Protein AF-A0A7S2CFP0-F1 (afdb_monomer_lite)

Sequence (211 aa):
GASPTMTSVVELFPRTRKLSYDLQQQLREVEAKRMAPSDMELGLEELKRQTQTLEMLVEQEVNRKDEWKAKIRDVCMTRDWLDSQLRHWRTQHDRAAVEEAERQELLGRVRSSLPTSVIGAYDEEGRSLSRSNNVVANLLDGAGEAMAELMDQREMLKGTQRKVLDMLTTLGVSKSTIRIIERRNVVDNAIVWGGMGFVTLCLYLLWRWVR

Foldseek 3Di:
DDDPPPCALVNLLVVLVVLLVVLVVVLVCVVVVNDDLVVSVVSLVVSVVSLVVSVVNLVVDPPCSVVSVVSSVVSVVSSVVSVVSSVVVVVVVVVVVVVVVVVVVVVVVVVVDDDDDPVVVVVVVVVVVVVVVVVVVVVVVVVVVVVVVVVVVVVVVVVVVVVVVVCCVVVVPPPPVVVVVVVVVVVVVVVVVVVVVVVVVVVVVVVVVVD

pLDDT: mean 72.57, std 12.63, range [29.22, 92.94]

Secondary structure (DSSP, 8-state):
--------HHHHHHHHHHHHHHHHHHHHHHHTTSS-HHHHHHHHHHHHHHHHHHHHHHHH--SSHHHHHHHHHHHHHHHHHHHHHHHHHHHHHHHHHHHHHHHHHHHHHHTT-----HHHHHHHHHHHHHHHHHHHHHHHHHHHHHHHHHHHHHHHHHHHHHHHHHHHHHHTT-TTTHHHHHHHHHHHHHHHHHHHHHHHHHHHHHHHHH-

Structure (mmCIF, N/CA/C/O backbone):
data_AF-A0A7S2CFP0-F1
#
_entry.id   AF-A0A7S2CFP0-F1
#
loop_
_atom_site.group_PDB
_atom_site.id
_atom_site.type_symbol
_atom_site.label_atom_id
_atom_site.label_alt_id
_atom_site.label_comp_id
_atom_site.label_asym_id
_atom_site.label_entity_id
_atom_site.label_seq_id
_atom_site.pdbx_PDB_ins_code
_atom_site.Cartn_x
_atom_site.Cartn_y
_atom_site.Cartn_z
_atom_site.occupancy
_atom_site.B_iso_or_equiv
_atom_site.auth_seq_id
_atom_site.auth_comp_id
_atom_site.auth_asym_id
_atom_site.auth_atom_id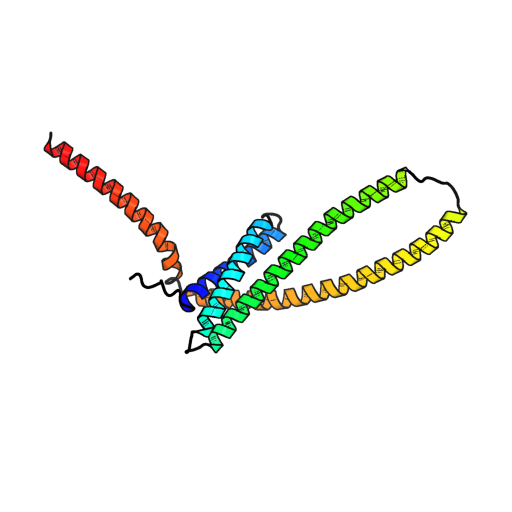
_atom_site.pdbx_PDB_model_num
ATOM 1 N N . GLY A 1 1 ? -33.564 20.290 14.873 1.00 31.48 1 GLY A N 1
ATOM 2 C CA . GLY A 1 1 ? -32.154 20.059 15.228 1.00 31.48 1 GLY A CA 1
ATOM 3 C C . GLY A 1 1 ? -31.797 18.654 14.820 1.00 31.48 1 GLY A C 1
ATOM 4 O O . GLY A 1 1 ? -32.303 17.726 15.430 1.00 31.48 1 GLY A O 1
ATOM 5 N N . ALA A 1 2 ? -31.044 18.500 13.734 1.00 31.34 2 ALA A N 1
ATOM 6 C CA . ALA A 1 2 ? -30.597 17.199 13.254 1.00 31.34 2 ALA A CA 1
ATOM 7 C C . ALA A 1 2 ? -29.278 16.861 13.955 1.00 31.34 2 ALA A C 1
ATOM 9 O O . ALA A 1 2 ? -28.275 17.534 13.726 1.00 31.34 2 ALA A O 1
ATOM 10 N N . SER A 1 3 ? -29.292 15.871 14.846 1.00 29.22 3 SER A N 1
ATOM 11 C CA . SER A 1 3 ? -28.062 15.331 15.423 1.00 29.22 3 SER A CA 1
ATOM 12 C C . SER A 1 3 ? -27.218 14.731 14.293 1.00 29.22 3 SER A C 1
ATOM 14 O O . SER A 1 3 ? -27.739 13.896 13.548 1.00 29.22 3 SER A O 1
ATOM 16 N N . PRO A 1 4 ? -25.949 15.143 14.119 1.00 42.66 4 PRO A N 1
ATOM 17 C CA . PRO A 1 4 ? -25.079 14.552 13.116 1.00 42.66 4 PRO A CA 1
ATOM 18 C C . PRO A 1 4 ? -24.906 13.074 13.458 1.00 42.66 4 PRO A C 1
ATOM 20 O O . PRO A 1 4 ? -24.657 12.722 14.610 1.00 42.66 4 PRO A O 1
ATOM 23 N N . THR A 1 5 ? -25.077 12.204 12.467 1.00 41.78 5 THR A N 1
ATOM 24 C CA . THR A 1 5 ? -24.750 10.782 12.572 1.00 41.78 5 THR A CA 1
ATOM 25 C C . THR A 1 5 ? -23.307 10.666 13.053 1.00 41.78 5 THR A C 1
ATOM 27 O O . THR A 1 5 ? -22.379 10.921 12.285 1.00 41.78 5 THR A O 1
ATOM 30 N N . MET A 1 6 ? -23.114 10.367 14.338 1.00 42.59 6 MET A N 1
ATOM 31 C CA . MET A 1 6 ? -21.792 10.174 14.917 1.00 42.59 6 MET A CA 1
ATOM 32 C C . MET A 1 6 ? -21.222 8.881 14.355 1.00 42.59 6 MET A C 1
ATOM 34 O O . MET A 1 6 ? -21.435 7.800 14.896 1.00 42.59 6 MET A O 1
ATOM 38 N N . THR A 1 7 ? -20.551 9.002 13.213 1.00 60.19 7 THR A N 1
ATOM 39 C CA . THR A 1 7 ? -19.781 7.926 12.600 1.00 60.19 7 THR A CA 1
ATOM 40 C C . THR A 1 7 ? -18.679 7.563 13.587 1.00 60.19 7 THR A C 1
ATOM 42 O O . THR A 1 7 ? -17.684 8.272 13.699 1.00 60.19 7 THR A O 1
ATOM 45 N N . SER A 1 8 ? -18.904 6.526 14.389 1.00 69.88 8 SER A N 1
ATOM 46 C CA . SER A 1 8 ? -17.952 6.114 15.418 1.00 69.88 8 SER A CA 1
ATOM 47 C C . SER A 1 8 ? -16.777 5.363 14.790 1.00 69.88 8 SER A C 1
ATOM 49 O O . SER A 1 8 ? -16.904 4.757 13.719 1.00 69.88 8 SER A O 1
ATOM 51 N N . VAL A 1 9 ? -15.636 5.341 15.485 1.00 68.06 9 VAL A N 1
ATOM 52 C CA . VAL A 1 9 ? -14.448 4.557 15.090 1.00 68.06 9 VAL A CA 1
ATOM 53 C C . VAL A 1 9 ? -14.819 3.093 14.811 1.00 68.06 9 VAL A C 1
ATOM 55 O O . VAL A 1 9 ? -14.298 2.473 13.884 1.00 68.06 9 VAL A O 1
ATOM 58 N N . VAL A 1 10 ? -15.782 2.557 15.567 1.00 71.88 10 VAL A N 1
ATOM 59 C CA . VAL A 1 10 ? -16.259 1.172 15.474 1.00 71.88 10 VAL A CA 1
ATOM 60 C C . VAL A 1 10 ? -16.987 0.883 14.156 1.00 71.88 10 VAL A C 1
ATOM 62 O O . VAL A 1 10 ? -16.894 -0.232 13.644 1.00 71.88 10 VAL A O 1
ATOM 65 N N . GLU A 1 11 ? -17.690 1.860 13.583 1.00 74.44 11 GLU A N 1
ATOM 66 C CA . GLU A 1 11 ? -18.431 1.687 12.327 1.00 74.44 11 GLU A CA 1
ATOM 67 C C . GLU A 1 11 ? -17.568 1.931 11.089 1.00 74.44 11 GLU A C 1
ATOM 69 O O . GLU A 1 11 ? -17.747 1.270 10.059 1.00 74.44 11 GLU A O 1
ATOM 74 N N . LEU A 1 12 ? -16.630 2.874 11.181 1.00 75.81 12 LEU A N 1
ATOM 75 C CA . LEU A 1 12 ? -15.811 3.286 10.047 1.00 75.81 12 LEU A CA 1
ATOM 76 C C . LEU A 1 12 ? -14.620 2.336 9.842 1.00 75.81 12 LEU A C 1
ATOM 78 O O . LEU A 1 12 ? -14.316 1.979 8.706 1.00 75.81 12 LEU A O 1
ATOM 82 N N . PHE A 1 13 ? -14.031 1.801 10.920 1.00 76.06 13 PHE A N 1
ATOM 83 C CA . PHE A 1 13 ? -12.867 0.913 10.836 1.00 76.06 13 PHE A CA 1
ATOM 84 C C . PHE A 1 13 ? -13.095 -0.361 9.992 1.00 76.06 13 PHE A C 1
ATOM 86 O O . PHE A 1 13 ? -12.263 -0.651 9.130 1.00 76.06 13 PHE A O 1
ATOM 93 N N . PRO A 1 14 ? -14.200 -1.124 10.146 1.00 75.88 14 PRO A N 1
ATOM 94 C CA . PRO A 1 14 ? -14.454 -2.296 9.307 1.00 75.88 14 PRO A CA 1
ATOM 95 C C . PRO A 1 14 ? -14.608 -1.954 7.821 1.00 75.88 14 PRO A C 1
ATOM 97 O O . PRO A 1 14 ? -14.206 -2.749 6.972 1.00 75.88 14 PRO A O 1
ATOM 100 N N . ARG A 1 15 ? -15.163 -0.777 7.495 1.00 71.00 15 ARG A N 1
ATOM 101 C CA . ARG A 1 15 ? -15.306 -0.313 6.106 1.00 71.00 15 ARG A CA 1
ATOM 102 C C . ARG A 1 15 ? -13.953 0.014 5.490 1.00 71.00 15 ARG A C 1
ATOM 104 O O . ARG A 1 15 ? -13.658 -0.480 4.409 1.00 71.00 15 ARG A O 1
ATOM 111 N N . THR A 1 16 ? -13.119 0.761 6.206 1.00 76.06 16 THR A N 1
ATOM 112 C CA . THR A 1 16 ? -11.760 1.111 5.770 1.00 76.06 16 THR A CA 1
ATOM 113 C C . THR A 1 16 ? -10.892 -0.129 5.610 1.00 76.06 16 THR A C 1
ATOM 115 O O . THR A 1 16 ? -10.161 -0.270 4.635 1.00 76.06 16 THR A O 1
ATOM 118 N N . ARG A 1 17 ? -11.030 -1.092 6.524 1.00 78.69 17 ARG A N 1
ATOM 119 C CA . ARG A 1 17 ? -10.303 -2.359 6.455 1.00 78.69 17 ARG A CA 1
ATOM 120 C C . ARG A 1 17 ? -10.750 -3.232 5.282 1.00 78.69 17 ARG A C 1
ATOM 122 O O . ARG A 1 17 ? -9.907 -3.872 4.664 1.00 78.69 17 ARG A O 1
ATOM 129 N N . LYS A 1 18 ? -12.046 -3.235 4.952 1.00 77.44 18 LYS A N 1
ATOM 130 C CA . LYS A 1 18 ? -12.558 -3.890 3.740 1.00 77.44 18 LYS A CA 1
ATOM 131 C C . LYS A 1 18 ? -12.010 -3.218 2.479 1.00 77.44 18 LYS A C 1
ATOM 133 O O . LYS A 1 18 ? -11.472 -3.909 1.629 1.00 77.44 18 LYS A O 1
ATOM 138 N N . LEU A 1 19 ? -12.084 -1.889 2.400 1.00 74.06 19 LEU A N 1
ATOM 139 C CA . LEU A 1 19 ? -11.566 -1.124 1.264 1.00 74.06 19 LEU A CA 1
ATOM 140 C C . LEU A 1 19 ? -10.069 -1.385 1.040 1.00 74.06 19 LEU A C 1
ATOM 142 O O . LEU A 1 19 ? -9.642 -1.588 -0.088 1.00 74.06 19 LEU A O 1
ATOM 146 N N . SER A 1 20 ? -9.283 -1.461 2.117 1.00 77.50 20 SER A N 1
ATOM 147 C CA . SER A 1 20 ? -7.867 -1.832 2.041 1.00 77.50 20 SER A CA 1
ATOM 148 C C . SER A 1 20 ? -7.646 -3.231 1.457 1.00 77.50 20 SER A C 1
ATOM 150 O O . SER A 1 20 ? -6.678 -3.414 0.728 1.00 77.50 20 SER A O 1
ATOM 152 N N . TYR A 1 21 ? -8.503 -4.208 1.765 1.00 81.25 21 TYR A N 1
ATOM 153 C CA . TYR A 1 21 ? -8.408 -5.559 1.204 1.00 81.25 21 TYR A CA 1
ATOM 154 C C . TYR A 1 21 ? -8.821 -5.596 -0.270 1.00 81.25 21 TYR A C 1
ATOM 156 O O . TYR A 1 21 ? -8.124 -6.189 -1.092 1.00 81.25 21 TYR A O 1
ATOM 164 N N . ASP A 1 22 ? -9.919 -4.922 -0.613 1.00 76.19 22 ASP A N 1
ATOM 165 C CA . ASP A 1 22 ? -10.385 -4.822 -1.994 1.00 76.19 22 ASP A CA 1
ATOM 166 C C . ASP A 1 22 ? -9.287 -4.172 -2.863 1.00 76.19 22 ASP A C 1
ATOM 168 O O . ASP A 1 22 ? -8.936 -4.714 -3.906 1.00 76.19 22 ASP A O 1
ATOM 172 N N . LEU A 1 23 ? -8.627 -3.110 -2.381 1.00 77.06 23 LEU A N 1
ATOM 173 C CA . LEU A 1 23 ? -7.493 -2.474 -3.070 1.00 77.06 23 LEU A CA 1
ATOM 174 C C . LEU A 1 23 ? -6.265 -3.383 -3.214 1.00 77.06 23 LEU A C 1
ATOM 176 O O . LEU A 1 23 ? -5.579 -3.332 -4.232 1.00 77.06 23 LEU A O 1
ATOM 180 N N . GLN A 1 24 ? -5.990 -4.248 -2.233 1.00 81.06 24 GLN A N 1
ATOM 181 C CA . GLN A 1 24 ? -4.943 -5.270 -2.364 1.00 81.06 24 GLN A CA 1
ATOM 182 C C . GLN A 1 24 ? -5.259 -6.278 -3.471 1.00 81.06 24 GLN A C 1
ATOM 184 O O . GLN A 1 24 ? -4.353 -6.726 -4.173 1.00 81.06 24 GLN A O 1
ATOM 189 N N . GLN A 1 25 ? -6.528 -6.656 -3.631 1.00 77.62 25 GLN A N 1
ATOM 190 C CA . GLN A 1 25 ? -6.946 -7.517 -4.732 1.00 77.62 25 GLN A CA 1
ATOM 191 C C . GLN A 1 25 ? -6.856 -6.777 -6.070 1.00 77.62 25 GLN A C 1
ATOM 193 O O . GLN A 1 25 ? -6.336 -7.334 -7.035 1.00 77.62 25 GLN A O 1
ATOM 198 N N . GLN A 1 26 ? -7.290 -5.517 -6.108 1.00 75.19 26 GLN A N 1
ATOM 199 C CA . GLN A 1 26 ? -7.215 -4.678 -7.299 1.00 75.19 26 GLN A CA 1
ATOM 200 C C . GLN A 1 26 ? -5.773 -4.484 -7.782 1.00 75.19 26 GLN A C 1
ATOM 202 O O . GLN A 1 26 ? -5.535 -4.562 -8.984 1.00 75.19 26 GLN A O 1
ATOM 207 N N . LEU A 1 27 ? -4.798 -4.351 -6.873 1.00 75.81 27 LEU A N 1
ATOM 208 C CA . LEU A 1 27 ? -3.374 -4.295 -7.226 1.00 75.81 27 LEU A CA 1
ATOM 209 C C . LEU A 1 27 ? -2.930 -5.522 -8.033 1.00 75.81 27 LEU A C 1
ATOM 211 O O . LEU A 1 27 ? -2.281 -5.380 -9.064 1.00 75.81 27 LEU A O 1
ATOM 215 N N . ARG A 1 28 ? -3.345 -6.727 -7.624 1.00 75.44 28 ARG A N 1
ATOM 216 C CA . ARG A 1 28 ? -3.019 -7.968 -8.354 1.00 75.44 28 ARG A CA 1
ATOM 217 C C . ARG A 1 28 ? -3.638 -7.996 -9.749 1.00 75.44 28 ARG A C 1
ATOM 219 O O . ARG A 1 28 ? -3.084 -8.591 -10.670 1.00 75.44 28 ARG A O 1
ATOM 226 N N . GLU A 1 29 ? -4.807 -7.388 -9.911 1.00 75.88 29 GLU A N 1
ATOM 227 C CA . GLU A 1 29 ? -5.487 -7.293 -11.202 1.00 75.88 29 GLU A CA 1
ATOM 228 C C . GLU A 1 29 ? -4.845 -6.234 -12.112 1.00 75.88 29 GLU A C 1
ATOM 230 O O . GLU A 1 29 ? -4.750 -6.456 -13.322 1.00 75.88 29 GLU A O 1
ATOM 235 N N . VAL A 1 30 ? -4.333 -5.137 -11.543 1.00 74.44 30 VAL A N 1
ATOM 236 C CA . VAL A 1 30 ? -3.521 -4.127 -12.245 1.00 74.44 30 VAL A CA 1
ATOM 237 C C . VAL A 1 30 ? -2.182 -4.723 -12.690 1.00 74.44 30 VAL A C 1
ATOM 239 O O . VAL A 1 30 ? -1.819 -4.600 -13.859 1.00 74.44 30 VAL A O 1
ATOM 242 N N . GLU A 1 31 ? -1.494 -5.471 -11.823 1.00 73.81 31 GLU A N 1
ATOM 243 C CA . GLU A 1 31 ? -0.279 -6.223 -12.176 1.00 73.81 31 GLU A CA 1
ATOM 244 C C . GLU A 1 31 ? -0.540 -7.237 -13.302 1.00 73.81 31 GLU A C 1
ATOM 246 O O . GLU A 1 31 ? 0.269 -7.389 -14.219 1.00 73.81 31 GLU A O 1
ATOM 251 N N . ALA A 1 32 ? -1.710 -7.883 -13.294 1.00 75.94 32 ALA A N 1
ATOM 252 C CA . ALA A 1 32 ? -2.158 -8.782 -14.357 1.00 75.94 32 ALA A CA 1
ATOM 253 C C . ALA A 1 32 ? -2.624 -8.059 -15.640 1.00 75.94 32 ALA A C 1
ATOM 255 O O . ALA A 1 32 ? -3.106 -8.723 -16.563 1.00 75.94 32 ALA A O 1
ATOM 256 N N . LYS A 1 33 ? -2.499 -6.723 -15.712 1.00 70.88 33 LYS A N 1
ATOM 257 C CA . LYS A 1 33 ? -2.954 -5.847 -16.809 1.00 70.88 33 LYS A CA 1
ATOM 258 C C . LYS A 1 33 ? -4.456 -5.940 -17.109 1.00 70.88 33 LYS A C 1
ATOM 260 O O . LYS A 1 33 ? -4.884 -5.672 -18.229 1.00 70.88 33 LYS A O 1
ATOM 265 N N . ARG A 1 34 ? -5.268 -6.352 -16.132 1.00 60.25 34 ARG A N 1
ATOM 266 C CA . ARG A 1 34 ? -6.726 -6.524 -16.277 1.00 60.25 34 ARG A CA 1
ATOM 267 C C . ARG A 1 34 ? -7.526 -5.301 -15.845 1.00 60.25 34 ARG A C 1
ATOM 269 O O . ARG A 1 34 ? -8.712 -5.238 -16.146 1.00 60.25 34 ARG A O 1
ATOM 276 N N . MET A 1 35 ? -6.890 -4.350 -15.167 1.00 66.31 35 MET A N 1
ATOM 277 C CA . MET A 1 35 ? -7.515 -3.114 -14.710 1.00 66.31 35 MET A CA 1
ATOM 278 C C . MET A 1 35 ? -6.624 -1.901 -14.956 1.00 66.31 35 MET A C 1
ATOM 280 O O . MET A 1 35 ? -5.397 -2.014 -14.983 1.00 66.31 35 MET A O 1
ATOM 284 N N . ALA A 1 36 ? -7.262 -0.742 -15.128 1.00 69.44 36 ALA A N 1
ATOM 285 C CA . ALA A 1 36 ? -6.570 0.527 -15.263 1.00 69.44 36 ALA A CA 1
ATOM 286 C C . ALA A 1 36 ? -6.034 0.991 -13.894 1.00 69.44 36 ALA A C 1
ATOM 288 O O . ALA A 1 36 ? -6.744 0.885 -12.891 1.00 69.44 36 ALA A O 1
ATOM 289 N N . PRO A 1 37 ? -4.813 1.554 -13.834 1.00 74.06 37 PRO A N 1
ATOM 290 C CA . PRO A 1 37 ? -4.227 2.042 -12.583 1.00 74.06 37 PRO A CA 1
ATOM 291 C C . PRO A 1 37 ? -5.054 3.176 -11.954 1.00 74.06 37 PRO A C 1
ATOM 293 O O . PRO A 1 37 ? -5.098 3.301 -10.736 1.00 74.06 37 PRO A O 1
ATOM 296 N N . SER A 1 38 ? -5.770 3.954 -12.770 1.00 73.06 38 SER A N 1
ATOM 297 C CA . SER A 1 38 ? -6.589 5.091 -12.334 1.00 73.06 38 SER A CA 1
ATOM 298 C C . SER A 1 38 ? -7.750 4.704 -11.411 1.00 73.06 38 SER A C 1
ATOM 300 O O . SER A 1 38 ? -8.073 5.445 -10.486 1.00 73.06 38 SER A O 1
ATOM 302 N N . ASP A 1 39 ? -8.355 3.531 -11.612 1.00 74.50 39 ASP A N 1
ATOM 303 C CA . ASP A 1 39 ? -9.452 3.061 -10.756 1.00 74.50 39 ASP A CA 1
ATOM 304 C C . ASP A 1 39 ? -8.947 2.712 -9.347 1.00 74.50 39 ASP A C 1
ATOM 306 O O . ASP A 1 39 ? -9.632 2.939 -8.346 1.00 74.50 39 ASP A O 1
ATOM 310 N N . MET A 1 40 ? -7.709 2.213 -9.262 1.00 76.56 40 MET A N 1
ATOM 311 C CA . MET A 1 40 ? -7.038 1.943 -7.994 1.00 76.56 40 MET A CA 1
ATOM 312 C C . MET A 1 40 ? -6.612 3.239 -7.288 1.00 76.56 40 MET A C 1
ATOM 314 O O . MET A 1 40 ? -6.727 3.319 -6.065 1.00 76.56 40 MET A O 1
ATOM 318 N N . GLU A 1 41 ? -6.177 4.265 -8.030 1.00 80.56 41 GLU A N 1
ATOM 319 C CA . GLU A 1 41 ? -5.832 5.589 -7.480 1.00 80.56 41 GLU A CA 1
ATOM 320 C C . GLU A 1 41 ? -7.028 6.214 -6.742 1.00 80.56 41 GLU A C 1
ATOM 322 O O . GLU A 1 41 ? -6.895 6.630 -5.590 1.00 80.56 41 GLU A O 1
ATOM 327 N N . LEU A 1 42 ? -8.220 6.181 -7.348 1.00 81.12 42 LEU A N 1
ATOM 328 C CA . LEU A 1 42 ? -9.452 6.693 -6.734 1.00 81.12 42 LEU A CA 1
ATOM 329 C C . LEU A 1 42 ? -9.807 5.961 -5.433 1.00 81.12 42 LEU A C 1
ATOM 331 O O . LEU A 1 42 ? -10.193 6.578 -4.436 1.00 81.12 42 LEU A O 1
ATOM 335 N N . GLY A 1 43 ? -9.664 4.635 -5.415 1.00 77.94 43 GLY A N 1
ATOM 336 C CA . GLY A 1 43 ? -9.889 3.857 -4.201 1.00 77.94 43 GLY A CA 1
ATOM 337 C C . GLY A 1 43 ? -8.847 4.149 -3.115 1.00 77.94 43 GLY A C 1
ATOM 338 O O . GLY A 1 43 ? -9.191 4.207 -1.931 1.00 77.94 43 GLY A O 1
ATOM 339 N N . LEU A 1 44 ? -7.592 4.395 -3.497 1.00 84.56 44 LEU A N 1
ATOM 340 C CA . LEU A 1 44 ? -6.505 4.734 -2.579 1.00 84.56 44 LEU A CA 1
ATOM 341 C C . LEU A 1 44 ? -6.691 6.123 -1.946 1.00 84.56 44 LEU A C 1
ATOM 343 O O . LEU A 1 44 ? -6.433 6.296 -0.751 1.00 84.56 44 LEU A O 1
ATOM 347 N N . GLU A 1 45 ? -7.210 7.090 -2.702 1.00 86.31 45 GLU A N 1
ATOM 348 C CA . GLU A 1 45 ? -7.623 8.398 -2.182 1.00 86.31 45 GLU A CA 1
ATOM 349 C C . GLU A 1 45 ? -8.765 8.279 -1.167 1.00 86.31 45 GLU A C 1
ATOM 351 O O . GLU A 1 45 ? -8.702 8.871 -0.083 1.00 86.31 45 GLU A O 1
ATOM 356 N N . GLU A 1 46 ? -9.778 7.459 -1.459 1.00 85.06 46 GLU A N 1
ATOM 357 C CA . GLU A 1 46 ? -10.870 7.192 -0.520 1.00 85.06 46 GLU A CA 1
ATOM 358 C C . GLU A 1 46 ? -10.360 6.488 0.750 1.00 85.06 46 GLU A C 1
ATOM 360 O O . GLU A 1 46 ? -10.750 6.855 1.863 1.00 85.06 46 GLU A O 1
ATOM 365 N N . LEU A 1 47 ? -9.425 5.537 0.624 1.00 84.31 47 LEU A N 1
ATOM 366 C CA . LEU A 1 47 ? -8.783 4.877 1.766 1.00 84.31 47 LEU A CA 1
ATOM 367 C C . LEU A 1 47 ? -8.001 5.879 2.624 1.00 84.31 47 LEU A C 1
ATOM 369 O O . LEU A 1 47 ? -8.098 5.851 3.855 1.00 84.31 47 LEU A O 1
ATOM 373 N N . LYS A 1 48 ? -7.264 6.799 1.995 1.00 89.25 48 LYS A N 1
ATOM 374 C CA . LYS A 1 48 ? -6.532 7.875 2.677 1.00 89.25 48 LYS A CA 1
ATOM 375 C C . LYS A 1 48 ? -7.483 8.797 3.441 1.00 89.25 48 LYS A C 1
ATOM 377 O O . LYS A 1 48 ? -7.261 9.050 4.626 1.00 89.25 48 LYS A O 1
ATOM 382 N N . ARG A 1 49 ? -8.578 9.226 2.810 1.00 86.94 49 ARG A N 1
ATOM 383 C CA . ARG A 1 49 ? -9.615 10.073 3.423 1.00 86.94 49 ARG A CA 1
ATOM 384 C C . ARG A 1 49 ? -10.262 9.401 4.637 1.00 86.94 49 ARG A C 1
ATOM 386 O O . ARG A 1 49 ? -10.427 10.022 5.690 1.00 86.94 49 ARG A O 1
ATOM 393 N N . GLN A 1 50 ? -10.608 8.121 4.515 1.00 84.19 50 GLN A N 1
ATOM 394 C CA . GLN A 1 50 ? -11.195 7.349 5.610 1.00 84.19 50 GLN A CA 1
ATOM 395 C C . GLN A 1 50 ? -10.216 7.156 6.770 1.00 84.19 50 GLN A C 1
ATOM 397 O O . GLN A 1 50 ? -10.606 7.304 7.926 1.00 84.19 50 GLN A O 1
ATOM 402 N N . THR A 1 51 ? -8.943 6.897 6.473 1.00 86.38 51 THR A N 1
ATOM 403 C CA . THR A 1 51 ? -7.891 6.733 7.484 1.00 86.38 51 THR A CA 1
ATOM 404 C C . THR A 1 51 ? -7.661 8.024 8.276 1.00 86.38 51 THR A C 1
ATOM 406 O O . THR A 1 51 ? -7.646 7.989 9.502 1.00 86.38 51 THR A O 1
ATOM 409 N N . GLN A 1 52 ? -7.616 9.180 7.609 1.00 88.12 52 GLN A N 1
ATOM 410 C CA . GLN A 1 52 ? -7.544 10.491 8.273 1.00 88.12 52 GLN A CA 1
ATOM 411 C C . GLN A 1 52 ? -8.761 10.759 9.169 1.00 88.12 52 GLN A C 1
ATOM 413 O O . GLN A 1 52 ? -8.639 11.283 10.275 1.00 88.12 52 GLN A O 1
ATOM 418 N N . THR A 1 53 ? -9.951 10.361 8.715 1.00 84.50 53 THR A N 1
ATOM 419 C CA . THR A 1 53 ? -11.177 10.479 9.516 1.00 84.50 53 THR A CA 1
ATOM 420 C C . THR A 1 53 ? -11.112 9.588 10.762 1.00 84.50 53 THR A C 1
ATOM 422 O O . THR A 1 53 ? -11.489 10.030 11.845 1.00 84.50 53 THR A O 1
ATOM 425 N N . LEU A 1 54 ? -10.586 8.361 10.646 1.00 82.00 54 LEU A N 1
ATOM 426 C CA . LEU A 1 54 ? -10.360 7.469 11.790 1.00 82.00 54 LEU A CA 1
ATOM 427 C C . LEU A 1 54 ? -9.366 8.047 12.796 1.00 82.00 54 LEU A C 1
ATOM 429 O O . LEU A 1 54 ? -9.606 7.944 13.996 1.00 82.00 54 LEU A O 1
ATOM 433 N N . GLU A 1 55 ? -8.273 8.649 12.328 1.00 85.19 55 GLU A N 1
ATOM 434 C CA . GLU A 1 55 ? -7.272 9.277 13.196 1.00 85.19 55 GLU A CA 1
ATOM 435 C C . GLU A 1 55 ? -7.876 10.429 14.010 1.00 85.19 55 GLU A C 1
ATOM 437 O O . GLU A 1 55 ? -7.661 10.496 15.221 1.00 85.19 55 GLU A O 1
ATOM 442 N N . MET A 1 56 ? -8.706 11.274 13.385 1.00 84.12 56 MET A N 1
ATOM 443 C CA . MET A 1 56 ? -9.430 12.342 14.089 1.00 84.12 56 MET A CA 1
ATOM 444 C C . MET A 1 56 ? -10.419 11.792 15.124 1.00 84.12 56 MET A C 1
ATOM 446 O O . MET A 1 56 ? -10.469 12.278 16.254 1.00 84.12 56 MET A O 1
ATOM 450 N N . LEU A 1 57 ? -11.191 10.763 14.762 1.00 80.25 57 LEU A N 1
ATOM 451 C CA . LEU A 1 57 ? -12.185 10.157 15.652 1.00 80.25 57 LEU A CA 1
ATOM 452 C C . LEU A 1 57 ? -11.535 9.421 16.835 1.00 80.25 57 LEU A C 1
ATOM 454 O O . LEU A 1 57 ? -12.058 9.460 17.944 1.00 80.25 57 LEU A O 1
ATOM 458 N N . VAL A 1 58 ? -10.373 8.793 16.636 1.00 81.50 58 VAL A N 1
ATOM 459 C CA . VAL A 1 58 ? -9.618 8.138 17.717 1.00 81.50 58 VAL A CA 1
ATOM 460 C C . VAL A 1 58 ? -8.996 9.128 18.685 1.00 81.50 58 VAL A C 1
ATOM 462 O O . VAL A 1 58 ? -8.791 8.794 19.851 1.00 81.50 58 VAL A O 1
ATOM 465 N N . GLU A 1 59 ? -8.714 10.351 18.250 1.00 80.12 59 GLU A N 1
ATOM 466 C CA . GLU A 1 59 ? -8.223 11.374 19.165 1.00 80.12 59 GLU A CA 1
ATOM 467 C C . GLU A 1 59 ? -9.307 11.808 20.170 1.00 80.12 59 GLU A C 1
ATOM 469 O O . GLU A 1 59 ? -8.966 12.104 21.318 1.00 80.12 59 GLU A O 1
ATOM 474 N N . GLN A 1 60 ? -10.589 11.733 19.778 1.00 72.44 60 GLN A N 1
ATOM 475 C CA . GLN A 1 60 ? -11.763 11.962 20.637 1.00 72.44 60 GLN A CA 1
ATOM 476 C C . GLN A 1 60 ? -12.142 10.769 21.535 1.00 72.44 60 GLN A C 1
ATOM 478 O O . GLN A 1 60 ? -12.849 10.959 22.525 1.00 72.44 60 GLN A O 1
ATOM 483 N N . GLU A 1 61 ? -11.691 9.553 21.227 1.00 69.88 61 GLU A N 1
ATOM 484 C CA . GLU A 1 61 ? -12.000 8.360 22.023 1.00 69.88 61 GLU A CA 1
ATOM 485 C C . GLU A 1 61 ? -11.153 8.299 23.303 1.00 69.88 61 GLU A C 1
ATOM 487 O O . GLU A 1 61 ? -9.921 8.303 23.267 1.00 69.88 61 GLU A O 1
ATOM 492 N N . VAL A 1 62 ? -11.818 8.200 24.457 1.00 59.59 62 VAL A N 1
ATOM 493 C CA . VAL A 1 62 ? -11.160 8.147 25.778 1.00 59.59 62 VAL A CA 1
ATOM 494 C C . VAL A 1 62 ? -10.818 6.707 26.176 1.00 59.59 62 VAL A C 1
ATOM 496 O O . VAL A 1 62 ? -9.872 6.473 26.925 1.00 59.59 62 VAL A O 1
ATOM 499 N N . ASN A 1 63 ? -11.560 5.719 25.664 1.00 57.84 63 ASN A N 1
ATOM 500 C CA . ASN A 1 63 ? -11.461 4.325 26.092 1.00 57.84 63 ASN A CA 1
ATOM 501 C C . ASN A 1 63 ? -10.886 3.440 24.969 1.00 57.84 63 ASN A C 1
ATOM 503 O O . ASN A 1 63 ? -11.375 3.467 23.842 1.00 57.84 63 ASN A O 1
ATOM 507 N N . ARG A 1 64 ? -9.853 2.635 25.264 1.00 66.56 64 ARG A N 1
ATOM 508 C CA . ARG A 1 64 ? -9.115 1.795 24.283 1.00 66.56 64 ARG A CA 1
ATOM 509 C C . ARG A 1 64 ? -8.458 2.566 23.122 1.00 66.56 64 ARG A C 1
ATOM 511 O O . ARG A 1 64 ? -8.265 2.019 22.035 1.00 66.56 64 ARG A O 1
ATOM 518 N N . LYS A 1 65 ? -8.076 3.825 23.352 1.00 72.62 65 LYS A N 1
ATOM 519 C CA . LYS A 1 65 ? -7.401 4.691 22.369 1.00 72.62 65 LYS A CA 1
ATOM 520 C C . LYS A 1 65 ? -6.151 4.040 21.775 1.00 72.62 65 LYS A C 1
ATOM 522 O O . LYS A 1 65 ? -5.986 4.042 20.560 1.00 72.62 65 LYS A O 1
ATOM 527 N N . ASP A 1 66 ? -5.318 3.423 22.608 1.00 71.88 66 ASP A N 1
ATOM 528 C CA . ASP A 1 66 ? -4.070 2.793 22.162 1.00 71.88 66 ASP A CA 1
ATOM 529 C C . ASP A 1 66 ? -4.312 1.574 21.264 1.00 71.88 66 ASP A C 1
ATOM 531 O O . ASP A 1 66 ? -3.634 1.404 20.250 1.00 71.88 66 ASP A O 1
ATOM 535 N N . GLU A 1 67 ? -5.338 0.771 21.566 1.00 72.00 67 GLU A N 1
ATOM 536 C CA . GLU A 1 67 ? -5.732 -0.362 20.723 1.00 72.00 67 GLU A CA 1
ATOM 537 C C . GLU A 1 67 ? -6.212 0.104 19.345 1.00 72.00 67 GLU A C 1
ATOM 539 O O . GLU A 1 67 ? -5.878 -0.499 18.321 1.00 72.00 67 GLU A O 1
ATOM 544 N N . TRP A 1 68 ? -6.992 1.186 19.298 1.00 75.88 68 TRP A N 1
ATOM 545 C CA . TRP A 1 68 ? -7.459 1.756 18.039 1.00 75.88 68 TRP A CA 1
ATOM 546 C C . TRP A 1 68 ? -6.340 2.446 17.265 1.00 75.88 68 TRP A C 1
ATOM 548 O O . TRP A 1 68 ? -6.247 2.246 16.056 1.00 75.88 68 TRP A O 1
ATOM 558 N N . LYS A 1 69 ? -5.433 3.164 17.937 1.00 77.44 69 LYS A N 1
ATOM 559 C CA . LYS A 1 69 ? -4.231 3.738 17.314 1.00 77.44 69 LYS A CA 1
ATOM 560 C C . LYS A 1 69 ? -3.351 2.657 16.695 1.00 77.44 69 LYS A C 1
ATOM 562 O O . LYS A 1 69 ? -2.865 2.846 15.584 1.00 77.44 69 LYS A O 1
ATOM 567 N N . ALA A 1 70 ? -3.172 1.519 17.365 1.00 76.31 70 ALA A N 1
ATOM 568 C CA . ALA A 1 70 ? -2.421 0.392 16.815 1.00 76.31 70 ALA A CA 1
ATOM 569 C C . ALA A 1 70 ? -3.099 -0.195 15.564 1.00 76.31 70 ALA A C 1
ATOM 571 O O . ALA A 1 70 ? -2.444 -0.406 14.546 1.00 76.31 70 ALA A O 1
ATOM 572 N N . LYS A 1 71 ? -4.422 -0.400 15.606 1.00 76.75 71 LYS A N 1
ATOM 573 C CA . LYS A 1 71 ? -5.199 -0.917 14.468 1.00 76.75 71 LYS A CA 1
ATOM 574 C C . LYS A 1 71 ? -5.233 0.038 13.275 1.00 76.75 71 LYS A C 1
ATOM 576 O O . LYS A 1 71 ? -5.147 -0.416 12.141 1.00 76.75 71 LYS A O 1
ATOM 581 N N . ILE A 1 72 ? -5.369 1.340 13.514 1.00 80.19 72 ILE A N 1
ATOM 582 C CA . ILE A 1 72 ? -5.343 2.357 12.455 1.00 80.19 72 ILE A CA 1
ATOM 583 C C . ILE A 1 72 ? -3.957 2.427 11.837 1.00 80.19 72 ILE A C 1
ATOM 585 O O . ILE A 1 72 ? -3.854 2.398 10.619 1.00 80.19 72 ILE A O 1
ATOM 589 N N . ARG A 1 73 ? -2.897 2.414 12.654 1.00 79.44 73 ARG A N 1
ATOM 590 C CA . ARG A 1 73 ? -1.513 2.395 12.167 1.00 79.44 73 ARG A CA 1
ATOM 591 C C . ARG A 1 73 ? -1.263 1.236 11.205 1.00 79.44 73 ARG A C 1
ATOM 593 O O . ARG A 1 73 ? -0.599 1.429 10.196 1.00 79.44 73 ARG A O 1
ATOM 600 N N . ASP A 1 74 ? -1.838 0.068 11.482 1.00 79.19 74 ASP A N 1
ATOM 601 C CA . ASP A 1 74 ? -1.748 -1.090 10.589 1.00 79.19 74 ASP A CA 1
ATOM 602 C C . ASP A 1 74 ? -2.367 -0.829 9.203 1.00 79.19 74 ASP A C 1
ATOM 604 O O . ASP A 1 74 ? -1.805 -1.178 8.162 1.00 79.19 74 ASP A O 1
ATOM 608 N N . VAL A 1 75 ? -3.521 -0.159 9.182 1.00 79.81 75 VAL A N 1
ATOM 609 C CA . VAL A 1 75 ? -4.189 0.258 7.943 1.00 79.81 75 VAL A CA 1
ATOM 610 C C . VAL A 1 75 ? -3.396 1.372 7.249 1.00 79.81 75 VAL A C 1
ATOM 612 O O . VAL A 1 75 ? -3.236 1.318 6.031 1.00 79.81 75 VAL A O 1
ATOM 615 N N . CYS A 1 76 ? -2.821 2.324 7.995 1.00 81.88 76 CYS A N 1
ATOM 616 C CA . CYS A 1 76 ? -1.946 3.367 7.451 1.00 81.88 76 CYS A CA 1
ATOM 617 C C . CYS A 1 76 ? -0.729 2.766 6.745 1.00 81.88 76 CYS A C 1
ATOM 619 O O . CYS A 1 76 ? -0.445 3.182 5.624 1.00 81.88 76 CYS A O 1
ATOM 621 N N . MET A 1 77 ? -0.064 1.787 7.369 1.00 80.25 77 MET A N 1
ATOM 622 C CA . MET A 1 77 ? 1.071 1.055 6.793 1.00 80.25 77 MET A CA 1
ATOM 623 C C . MET A 1 77 ? 0.668 0.321 5.515 1.00 80.25 77 MET A C 1
ATOM 625 O O . MET A 1 77 ? 1.361 0.397 4.506 1.00 80.25 77 MET A O 1
ATOM 629 N N . THR A 1 78 ? -0.493 -0.340 5.527 1.00 79.12 78 THR A N 1
ATOM 630 C CA . THR A 1 78 ? -1.003 -1.037 4.337 1.00 79.12 78 THR A CA 1
ATOM 631 C C . THR A 1 78 ? -1.280 -0.062 3.192 1.00 79.12 78 THR A C 1
ATOM 633 O O . THR A 1 78 ? -0.961 -0.350 2.042 1.00 79.12 78 THR A O 1
ATOM 636 N N . ARG A 1 79 ? -1.834 1.114 3.504 1.00 87.00 79 ARG A N 1
ATOM 637 C CA . ARG A 1 79 ? -2.089 2.186 2.538 1.00 87.00 79 ARG A CA 1
ATOM 638 C C . ARG A 1 79 ? -0.798 2.795 1.986 1.00 87.00 79 ARG A C 1
ATOM 640 O O . ARG A 1 79 ? -0.737 2.997 0.782 1.00 87.00 79 ARG A O 1
ATOM 647 N N . ASP A 1 80 ? 0.222 3.036 2.814 1.00 83.62 80 ASP A N 1
ATOM 648 C CA . ASP A 1 80 ? 1.546 3.494 2.344 1.00 83.62 80 ASP A CA 1
ATOM 649 C C . ASP A 1 80 ? 2.192 2.478 1.403 1.00 83.62 80 ASP A C 1
ATOM 651 O O . ASP A 1 80 ? 2.763 2.845 0.378 1.00 83.62 80 ASP A O 1
ATOM 655 N N . TRP A 1 81 ? 2.078 1.193 1.729 1.00 84.12 81 TRP A N 1
ATOM 656 C CA . TRP A 1 81 ? 2.595 0.139 0.871 1.00 84.12 81 TRP A CA 1
ATOM 657 C C . TRP A 1 81 ? 1.853 0.064 -0.464 1.00 84.12 81 TRP A C 1
ATOM 659 O O . TRP A 1 81 ? 2.509 0.046 -1.499 1.00 84.12 81 TRP A O 1
ATOM 669 N N . LEU A 1 82 ? 0.512 0.076 -0.465 1.00 81.94 82 LEU A N 1
ATOM 670 C CA . LEU A 1 82 ? -0.288 0.083 -1.701 1.00 81.94 82 LEU A CA 1
ATOM 671 C C . LEU A 1 82 ? 0.095 1.260 -2.608 1.00 81.94 82 LEU A C 1
ATOM 673 O O . LEU A 1 82 ? 0.230 1.105 -3.817 1.00 81.94 82 LEU A O 1
ATOM 677 N N . ASP A 1 83 ? 0.305 2.423 -2.001 1.00 84.75 83 ASP A N 1
ATOM 678 C CA . ASP A 1 83 ? 0.703 3.661 -2.661 1.00 84.75 83 ASP A CA 1
ATOM 679 C C . ASP A 1 83 ? 2.131 3.567 -3.234 1.00 84.75 83 ASP A C 1
ATOM 681 O O . ASP A 1 83 ? 2.389 3.977 -4.365 1.00 84.75 83 ASP A O 1
ATOM 685 N N . SER A 1 84 ? 3.061 2.956 -2.491 1.00 83.31 84 SER A N 1
ATOM 686 C CA . SER A 1 84 ? 4.418 2.669 -2.970 1.00 83.31 84 SER A CA 1
ATOM 687 C C . SER A 1 84 ? 4.423 1.678 -4.135 1.00 83.31 84 SER A C 1
ATOM 689 O O . SER A 1 84 ? 5.083 1.919 -5.142 1.00 83.31 84 SER A O 1
ATOM 691 N N . GLN A 1 85 ? 3.643 0.598 -4.045 1.00 79.88 85 GLN A N 1
ATOM 692 C CA . GLN A 1 85 ? 3.549 -0.415 -5.099 1.00 79.88 85 GLN A CA 1
ATOM 693 C C . GLN A 1 85 ? 2.956 0.150 -6.387 1.00 79.88 85 GLN A C 1
ATOM 695 O O . GLN A 1 85 ? 3.494 -0.079 -7.469 1.00 79.88 85 GLN A O 1
ATOM 700 N N . LEU A 1 86 ? 1.894 0.948 -6.276 1.00 83.81 86 LEU A N 1
ATOM 701 C CA . LEU A 1 86 ? 1.289 1.600 -7.430 1.00 83.81 86 LEU A CA 1
ATOM 702 C C . LEU A 1 86 ? 2.264 2.581 -8.097 1.00 83.81 86 LEU A C 1
ATOM 704 O O . LEU A 1 86 ? 2.381 2.600 -9.323 1.00 83.81 86 LEU A O 1
ATOM 708 N N . ARG A 1 87 ? 3.030 3.343 -7.302 1.00 84.88 87 ARG A N 1
ATOM 709 C CA . ARG A 1 87 ? 4.114 4.198 -7.810 1.00 84.88 87 ARG A CA 1
ATOM 710 C C . ARG A 1 87 ? 5.230 3.408 -8.481 1.00 84.88 87 ARG A C 1
ATOM 712 O O . ARG A 1 87 ? 5.686 3.824 -9.545 1.00 84.88 87 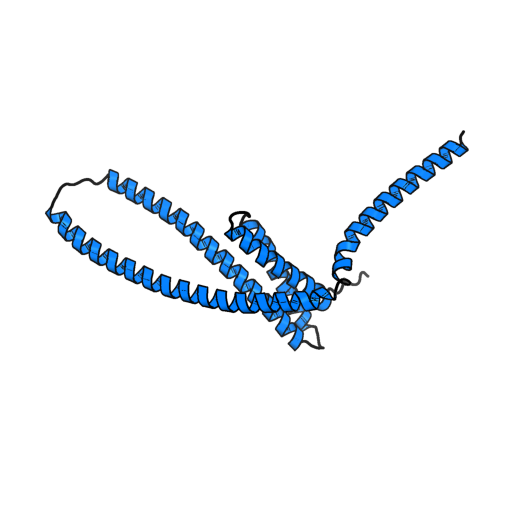ARG A O 1
ATOM 719 N N . HIS A 1 88 ? 5.681 2.307 -7.882 1.00 81.25 88 HIS A N 1
ATOM 720 C CA . HIS A 1 88 ? 6.735 1.469 -8.450 1.00 81.25 88 HIS A CA 1
ATOM 721 C C . HIS A 1 88 ? 6.293 0.919 -9.808 1.00 81.25 88 HIS A C 1
ATOM 723 O O . HIS A 1 88 ? 6.982 1.107 -10.810 1.00 81.25 88 HIS A O 1
ATOM 729 N N . TRP A 1 89 ? 5.098 0.327 -9.865 1.00 77.69 89 TRP A N 1
ATOM 730 C CA . TRP A 1 89 ? 4.509 -0.188 -11.098 1.00 77.69 89 TRP A CA 1
ATOM 731 C C . TRP A 1 89 ? 4.401 0.897 -12.174 1.00 77.69 89 TRP A C 1
ATOM 733 O O . TRP A 1 89 ? 4.812 0.687 -13.315 1.00 77.69 89 TRP A O 1
ATOM 743 N N . ARG A 1 90 ? 3.925 2.090 -11.801 1.00 80.00 90 ARG A N 1
ATOM 744 C CA . ARG A 1 90 ? 3.810 3.229 -12.716 1.00 80.00 90 ARG A CA 1
ATOM 745 C C . ARG A 1 90 ? 5.167 3.685 -13.239 1.00 80.00 90 ARG A C 1
ATOM 747 O O . ARG A 1 90 ? 5.323 3.861 -14.437 1.00 80.00 90 ARG A O 1
ATOM 754 N N . THR A 1 91 ? 6.159 3.802 -12.363 1.00 79.12 91 THR A N 1
ATOM 755 C CA . THR A 1 91 ? 7.517 4.215 -12.742 1.00 79.12 91 THR A CA 1
ATOM 756 C C . THR A 1 91 ? 8.152 3.208 -13.700 1.00 79.12 91 THR A C 1
ATOM 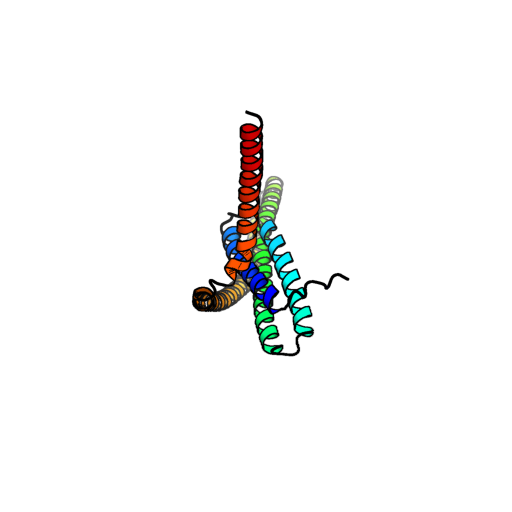758 O O . THR A 1 91 ? 8.791 3.612 -14.664 1.00 79.12 91 THR A O 1
ATOM 761 N N . GLN A 1 92 ? 7.950 1.904 -13.486 1.00 76.19 92 GLN A N 1
ATOM 762 C CA . GLN A 1 92 ? 8.407 0.866 -14.418 1.00 76.19 92 GLN A CA 1
ATOM 763 C C . GLN A 1 92 ? 7.711 0.975 -15.782 1.00 76.19 92 GLN A C 1
ATOM 765 O O . GLN A 1 92 ? 8.350 0.841 -16.824 1.00 76.19 92 GLN A O 1
ATOM 770 N N . HIS A 1 93 ? 6.407 1.253 -15.787 1.00 68.25 93 HIS A N 1
ATOM 771 C CA . HIS A 1 93 ? 5.638 1.426 -17.017 1.00 68.25 93 HIS A CA 1
ATOM 772 C C . HIS A 1 93 ? 6.012 2.697 -17.790 1.00 68.25 93 HIS A C 1
ATOM 774 O O . HIS A 1 93 ? 6.174 2.641 -19.009 1.00 68.25 93 HIS A O 1
ATOM 780 N N . ASP A 1 94 ? 6.205 3.815 -17.094 1.00 73.25 94 ASP A N 1
ATOM 781 C CA . ASP A 1 94 ? 6.629 5.080 -17.692 1.00 73.25 94 ASP A CA 1
ATOM 782 C C . ASP A 1 94 ? 8.075 4.978 -18.213 1.00 73.25 94 ASP A C 1
ATOM 784 O O . ASP A 1 94 ? 8.375 5.485 -19.293 1.00 73.25 94 ASP A O 1
ATOM 788 N N . ARG A 1 95 ? 8.960 4.247 -17.514 1.00 75.56 95 ARG A N 1
ATOM 789 C CA . ARG A 1 95 ? 10.329 3.956 -17.979 1.00 75.56 95 ARG A CA 1
ATOM 790 C C . ARG A 1 95 ? 10.344 3.199 -19.298 1.00 75.56 95 ARG A C 1
ATOM 792 O O . ARG A 1 95 ? 11.080 3.597 -20.191 1.00 75.56 95 ARG A O 1
ATOM 799 N N . ALA A 1 96 ? 9.501 2.179 -19.460 1.00 74.88 96 ALA A N 1
ATOM 800 C CA . ALA A 1 96 ? 9.419 1.443 -20.721 1.00 74.88 96 ALA A CA 1
ATOM 801 C C . ALA A 1 96 ? 9.025 2.355 -21.900 1.00 74.88 96 ALA A C 1
ATOM 803 O O . ALA A 1 96 ? 9.615 2.271 -22.975 1.00 74.88 96 ALA A O 1
ATOM 804 N N . ALA A 1 97 ? 8.078 3.277 -21.690 1.00 75.81 97 ALA A N 1
ATOM 805 C CA . ALA A 1 97 ? 7.674 4.239 -22.717 1.00 75.81 97 ALA A CA 1
ATOM 806 C C . ALA A 1 97 ? 8.780 5.264 -23.040 1.00 75.81 97 ALA A C 1
ATOM 808 O O . ALA A 1 97 ? 8.977 5.620 -24.204 1.00 75.81 97 ALA A O 1
ATOM 809 N N . VAL A 1 98 ? 9.519 5.724 -22.025 1.00 76.56 98 VAL A N 1
ATOM 810 C CA . VAL A 1 98 ? 10.656 6.645 -22.195 1.00 76.56 98 VAL A CA 1
ATOM 811 C C . VAL A 1 98 ? 11.823 5.959 -22.913 1.00 76.56 98 VAL A C 1
ATOM 813 O O . VAL A 1 98 ? 12.368 6.527 -23.856 1.00 76.56 98 VAL A O 1
ATOM 816 N N . GLU A 1 99 ? 12.164 4.724 -22.545 1.00 77.94 99 GLU A N 1
ATOM 817 C CA . GLU A 1 99 ? 13.227 3.941 -23.190 1.00 77.94 99 GLU A CA 1
ATOM 818 C C . GLU A 1 99 ? 12.929 3.675 -24.672 1.00 77.94 99 GLU A C 1
ATOM 820 O O . GLU A 1 99 ? 13.824 3.744 -25.518 1.00 77.94 99 GLU A O 1
ATOM 825 N N . GLU A 1 100 ? 11.670 3.401 -25.022 1.00 74.75 100 GLU A N 1
ATOM 826 C CA . GLU A 1 100 ? 11.251 3.246 -26.417 1.00 74.75 100 GLU A CA 1
ATOM 827 C C . GLU A 1 100 ? 11.390 4.551 -27.212 1.00 74.75 100 GLU A C 1
ATOM 829 O O . GLU A 1 100 ? 11.836 4.517 -28.364 1.00 74.75 100 GLU A O 1
ATOM 834 N N . ALA A 1 101 ? 11.057 5.694 -26.606 1.00 82.31 101 ALA A N 1
ATOM 835 C CA . ALA A 1 101 ? 11.219 7.008 -27.223 1.00 82.31 101 ALA A CA 1
ATOM 836 C C . ALA A 1 101 ? 12.703 7.352 -27.437 1.00 82.31 101 ALA A C 1
ATOM 838 O O . ALA A 1 101 ? 13.105 7.689 -28.553 1.00 82.31 101 ALA A O 1
ATOM 839 N N . GLU A 1 102 ? 13.545 7.169 -26.416 1.00 81.06 102 GLU A N 1
ATOM 840 C CA . GLU A 1 102 ? 14.996 7.367 -26.512 1.00 81.06 102 GLU A CA 1
ATOM 841 C C . GLU A 1 102 ? 15.625 6.443 -27.562 1.00 81.06 102 GLU A C 1
ATOM 843 O O . GLU A 1 102 ? 16.455 6.868 -28.372 1.00 81.06 102 GLU A O 1
ATOM 848 N N . ARG A 1 103 ? 15.197 5.176 -27.621 1.00 81.12 103 ARG A N 1
ATOM 849 C CA . ARG A 1 103 ? 15.664 4.226 -28.638 1.00 81.12 103 ARG A CA 1
ATOM 850 C C . ARG A 1 103 ? 15.334 4.711 -30.048 1.00 81.12 103 ARG A C 1
ATOM 852 O O . ARG A 1 103 ? 16.170 4.576 -30.942 1.00 81.12 103 ARG A O 1
ATOM 859 N N . GLN A 1 104 ? 14.146 5.268 -30.269 1.00 79.25 104 GLN A N 1
ATOM 860 C CA . GLN A 1 104 ? 13.764 5.819 -31.570 1.00 79.25 104 GLN A CA 1
ATOM 861 C C . GLN A 1 104 ? 14.596 7.052 -31.941 1.00 79.25 104 GLN A C 1
ATOM 863 O O . GLN A 1 104 ? 15.028 7.161 -33.091 1.00 79.25 104 GLN A O 1
ATOM 868 N N . GLU A 1 105 ? 14.896 7.932 -30.986 1.00 82.69 105 GLU A N 1
ATOM 869 C CA . GLU A 1 105 ? 15.770 9.090 -31.210 1.00 82.69 105 GLU A CA 1
ATOM 870 C C . GLU A 1 105 ? 17.204 8.678 -31.560 1.00 82.69 105 GLU A C 1
ATOM 872 O O . GLU A 1 105 ? 17.798 9.206 -32.506 1.00 82.69 105 GLU A O 1
ATOM 877 N N . LEU A 1 106 ? 17.753 7.687 -30.852 1.00 77.56 106 LEU A N 1
ATOM 878 C CA . LEU A 1 106 ? 19.080 7.142 -31.135 1.00 77.56 106 LEU A CA 1
ATOM 879 C C . LEU A 1 106 ? 19.132 6.477 -32.516 1.00 77.56 106 LEU A C 1
ATOM 881 O O . LEU A 1 106 ? 20.073 6.716 -33.272 1.00 77.56 106 LEU A O 1
ATOM 885 N N . LEU A 1 107 ? 18.106 5.710 -32.897 1.00 74.00 107 LEU A N 1
ATOM 886 C CA . LEU A 1 107 ? 17.994 5.134 -34.243 1.00 74.00 107 LEU A CA 1
ATOM 887 C C . LEU A 1 107 ? 17.844 6.214 -35.327 1.00 74.00 107 LEU A C 1
ATOM 889 O O . LEU A 1 107 ? 18.392 6.071 -36.424 1.00 74.00 107 LEU A O 1
ATOM 893 N N . GLY A 1 108 ? 17.148 7.310 -35.021 1.00 69.62 108 GLY A N 1
ATOM 894 C CA . GLY A 1 108 ? 17.043 8.484 -35.887 1.00 69.62 108 GLY A CA 1
ATOM 895 C C . GLY A 1 108 ? 18.390 9.180 -36.102 1.00 69.62 108 GLY A C 1
ATOM 896 O O . GLY A 1 108 ? 18.721 9.536 -37.233 1.00 69.62 108 GLY A O 1
ATOM 897 N N . ARG A 1 109 ? 19.203 9.308 -35.045 1.00 63.91 109 ARG A N 1
ATOM 898 C CA . ARG A 1 109 ? 20.552 9.897 -35.097 1.00 63.91 109 ARG A CA 1
ATOM 899 C C . ARG A 1 109 ? 21.565 8.993 -35.810 1.00 63.91 109 ARG A C 1
ATOM 901 O O . ARG A 1 109 ? 22.370 9.484 -36.591 1.00 63.91 109 ARG A O 1
ATOM 908 N N . VAL A 1 110 ? 21.505 7.676 -35.613 1.00 58.81 110 VAL A N 1
ATOM 909 C CA . VAL A 1 110 ? 22.399 6.720 -36.300 1.00 58.81 110 VAL A CA 1
ATOM 910 C C . VAL A 1 110 ? 22.164 6.709 -37.816 1.00 58.81 110 VAL A C 1
ATOM 912 O O . VAL A 1 110 ? 23.116 6.570 -38.580 1.00 58.81 110 VAL A O 1
ATOM 915 N N . ARG A 1 111 ? 20.926 6.926 -38.288 1.00 57.47 111 ARG A N 1
ATOM 916 C CA . ARG A 1 111 ? 20.644 7.049 -39.733 1.00 57.47 111 ARG A CA 1
ATOM 917 C C . ARG A 1 111 ? 21.240 8.309 -40.372 1.00 57.47 111 ARG A C 1
ATOM 919 O O . ARG A 1 111 ? 21.398 8.314 -41.590 1.00 57.47 111 ARG A O 1
ATOM 926 N N . SER A 1 112 ? 21.561 9.353 -39.600 1.00 58.88 112 SER A N 1
ATOM 927 C CA . SER A 1 112 ? 22.108 10.615 -40.122 1.00 58.88 112 SER A CA 1
ATOM 928 C C . SER A 1 112 ? 23.631 10.745 -40.002 1.00 58.88 112 SER A C 1
ATOM 930 O O . SER A 1 11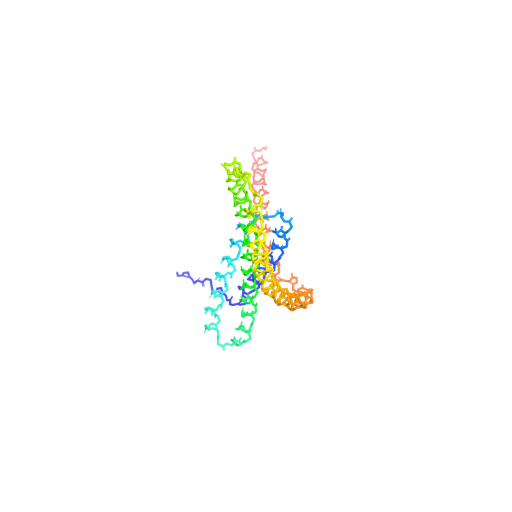2 ? 24.214 11.557 -40.719 1.00 58.88 112 SER A O 1
ATOM 932 N N . SER A 1 113 ? 24.298 9.934 -39.173 1.00 58.66 113 SER A N 1
ATOM 933 C CA . SER A 1 113 ? 25.761 9.927 -39.038 1.00 58.66 113 SER A CA 1
ATOM 934 C C . SER A 1 113 ? 26.377 8.599 -39.494 1.00 58.66 113 SER A C 1
ATOM 936 O O . SER A 1 113 ? 26.535 7.670 -38.707 1.00 58.66 113 SER A O 1
ATOM 938 N N . LEU A 1 114 ? 26.793 8.516 -40.756 1.00 59.69 114 LEU A N 1
ATOM 939 C CA . LEU A 1 114 ? 27.730 7.486 -41.216 1.00 59.69 114 LEU A CA 1
ATOM 940 C C . LEU A 1 114 ? 29.068 8.149 -41.560 1.00 59.69 114 LEU A C 1
ATOM 942 O O . LEU A 1 114 ? 29.130 8.889 -42.542 1.00 59.69 114 LEU A O 1
ATOM 946 N N . PRO A 1 115 ? 30.147 7.858 -40.810 1.00 53.81 115 PRO A N 1
ATOM 947 C CA . PRO A 1 115 ? 31.486 7.944 -41.377 1.00 53.81 115 PRO A CA 1
ATOM 948 C C . PRO A 1 115 ? 32.337 6.691 -41.111 1.00 53.81 115 PRO A C 1
ATOM 950 O O . PRO A 1 115 ? 32.474 6.195 -39.996 1.00 53.81 115 PRO A O 1
ATOM 953 N N . THR A 1 116 ? 32.958 6.213 -42.187 1.00 60.66 116 THR A N 1
ATOM 954 C CA . THR A 1 116 ? 33.961 5.146 -42.253 1.00 60.66 116 THR A CA 1
ATOM 955 C C . THR A 1 116 ? 35.312 5.621 -41.689 1.00 60.66 116 THR A C 1
ATOM 957 O O . THR A 1 116 ? 36.028 6.340 -42.379 1.00 60.66 116 THR A O 1
ATOM 960 N N . SER A 1 117 ? 35.726 5.207 -40.480 1.00 53.69 117 SER A N 1
ATOM 961 C CA . SER A 1 117 ? 37.162 5.172 -40.125 1.00 53.69 117 SER A CA 1
ATOM 962 C C . SER A 1 117 ? 37.491 4.169 -39.006 1.00 53.69 117 SER A C 1
ATOM 964 O O . SER A 1 117 ? 36.827 4.119 -37.974 1.00 53.69 117 SER A O 1
ATOM 966 N N . VAL A 1 118 ? 38.545 3.372 -39.213 1.00 56.56 118 VAL A N 1
ATOM 967 C CA . VAL A 1 118 ? 38.978 2.268 -38.328 1.00 56.56 118 VAL A CA 1
ATOM 968 C C . VAL A 1 118 ? 39.714 2.766 -37.068 1.00 56.56 118 VAL A C 1
ATOM 970 O O . VAL A 1 118 ? 39.754 2.064 -36.066 1.00 56.56 118 VAL A O 1
ATOM 973 N N . ILE A 1 119 ? 40.247 3.996 -37.071 1.00 57.22 119 ILE A N 1
ATOM 974 C CA . ILE A 1 119 ? 40.880 4.620 -35.887 1.00 57.22 119 ILE A CA 1
ATOM 975 C C . ILE A 1 119 ? 39.826 5.155 -34.908 1.00 57.22 119 ILE A C 1
ATOM 977 O O . ILE A 1 119 ? 40.014 5.048 -33.698 1.00 57.22 119 ILE A O 1
ATOM 981 N N . GLY A 1 120 ? 38.690 5.651 -35.415 1.00 61.34 120 GLY A N 1
ATOM 982 C CA . GLY A 1 120 ? 37.535 5.970 -34.575 1.00 61.34 120 GLY A CA 1
ATOM 983 C C . GLY A 1 120 ? 37.037 4.742 -33.815 1.00 61.34 120 GLY A C 1
ATOM 984 O O . GLY A 1 120 ? 36.800 4.838 -32.621 1.00 61.34 120 GLY A O 1
ATOM 985 N N . ALA A 1 121 ? 37.008 3.572 -34.465 1.00 60.41 121 ALA A N 1
ATOM 986 C CA . ALA A 1 121 ? 36.480 2.334 -33.889 1.00 60.41 121 ALA A CA 1
ATOM 987 C C . ALA A 1 121 ? 37.156 1.901 -32.570 1.00 60.41 121 ALA A C 1
ATOM 989 O O . ALA A 1 121 ? 36.457 1.463 -31.664 1.00 60.41 121 ALA A O 1
ATOM 990 N N . TYR A 1 122 ? 38.476 2.068 -32.421 1.00 63.34 122 TYR A N 1
ATOM 991 C CA . TYR A 1 122 ? 39.189 1.688 -31.187 1.00 63.34 122 TYR A CA 1
ATOM 992 C C . TYR A 1 122 ? 38.976 2.675 -30.028 1.00 63.34 122 TYR A C 1
ATOM 994 O O . TYR A 1 122 ? 38.850 2.275 -28.871 1.00 63.34 122 TYR A O 1
ATOM 1002 N N . ASP A 1 123 ? 38.909 3.974 -30.321 1.00 70.38 123 ASP A N 1
ATOM 1003 C CA . ASP A 1 123 ? 38.605 5.007 -29.320 1.00 70.38 123 ASP A CA 1
ATOM 1004 C C . ASP A 1 123 ? 37.118 4.939 -28.902 1.00 70.38 123 ASP A C 1
ATOM 1006 O O . ASP A 1 123 ? 36.751 5.120 -27.739 1.00 70.38 123 ASP A O 1
ATOM 1010 N N . GLU A 1 124 ? 36.248 4.570 -29.843 1.00 69.94 124 GLU A N 1
ATOM 1011 C CA . GLU A 1 124 ? 34.846 4.227 -29.605 1.00 69.94 124 GLU A CA 1
ATOM 1012 C C . GLU A 1 124 ? 34.707 2.975 -28.726 1.00 69.94 124 GLU A C 1
ATOM 1014 O O . GLU A 1 124 ? 33.864 2.957 -27.829 1.00 69.94 124 GLU A O 1
ATOM 1019 N N . GLU A 1 125 ? 35.558 1.963 -28.923 1.00 69.00 125 GLU A N 1
ATOM 1020 C CA . GLU A 1 125 ? 35.592 0.727 -28.134 1.00 69.00 125 GLU A CA 1
ATOM 1021 C C . GLU A 1 125 ? 36.028 0.986 -26.684 1.00 69.00 125 GLU A C 1
ATOM 1023 O O . GLU A 1 125 ? 35.352 0.547 -25.753 1.00 69.00 125 GLU A O 1
ATOM 1028 N N . GLY A 1 126 ? 37.067 1.797 -26.457 1.00 78.75 126 GLY A N 1
ATOM 1029 C CA . GLY A 1 126 ? 37.477 2.207 -25.106 1.00 78.75 126 GLY A CA 1
ATOM 1030 C C . GLY A 1 126 ? 36.389 2.997 -24.365 1.00 78.75 126 GLY A C 1
ATOM 1031 O O . GLY A 1 126 ? 36.077 2.721 -23.201 1.00 78.75 126 GLY A O 1
ATOM 1032 N N . ARG A 1 127 ? 35.730 3.939 -25.055 1.00 76.31 127 ARG A N 1
ATOM 1033 C CA . ARG A 1 127 ? 34.575 4.675 -24.506 1.00 76.31 127 ARG A CA 1
ATOM 1034 C C . ARG A 1 127 ? 33.354 3.782 -24.301 1.00 76.31 127 ARG A C 1
ATOM 1036 O O . ARG A 1 127 ? 32.573 4.020 -23.380 1.00 76.31 127 ARG A O 1
ATOM 1043 N N . SER A 1 128 ? 33.161 2.779 -25.152 1.00 77.38 128 SER A N 1
ATOM 1044 C CA . SER A 1 128 ? 32.103 1.775 -25.032 1.00 77.38 128 SER A CA 1
ATOM 1045 C C . SER A 1 128 ? 32.306 0.922 -23.785 1.00 77.38 128 SER A C 1
ATOM 1047 O O . SER A 1 128 ? 31.390 0.827 -22.974 1.00 77.38 128 SER A O 1
ATOM 1049 N N . LEU A 1 129 ? 33.517 0.408 -23.550 1.00 81.38 129 LEU A N 1
ATOM 1050 C CA . LEU A 1 129 ? 33.853 -0.373 -22.356 1.00 81.38 129 LEU A CA 1
ATOM 1051 C C . LEU A 1 129 ? 33.670 0.434 -21.069 1.00 81.38 129 LEU A C 1
ATOM 1053 O O . LEU A 1 129 ? 33.048 -0.053 -20.128 1.00 81.38 129 LEU A O 1
ATOM 1057 N N . SER A 1 130 ? 34.138 1.687 -21.037 1.00 84.56 130 SER A N 1
ATOM 1058 C CA . SER A 1 130 ? 33.943 2.551 -19.867 1.00 84.56 130 SER A CA 1
ATOM 1059 C C . SER A 1 130 ? 32.465 2.879 -19.627 1.00 84.56 130 SER A C 1
ATOM 1061 O O . SER A 1 130 ? 32.034 2.902 -18.475 1.00 84.56 130 SER A O 1
ATOM 1063 N N . ARG A 1 131 ? 31.667 3.090 -20.686 1.00 79.69 131 ARG A N 1
ATOM 1064 C CA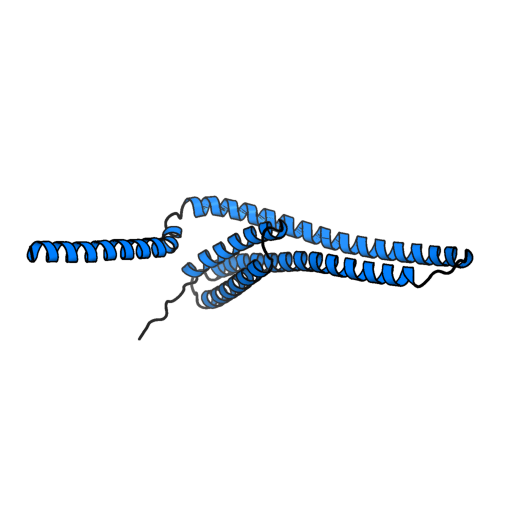 . ARG A 1 131 ? 30.205 3.226 -20.568 1.00 79.69 131 ARG A CA 1
ATOM 1065 C C . ARG A 1 131 ? 29.564 1.948 -20.055 1.00 79.69 131 ARG A C 1
ATOM 1067 O O . ARG A 1 131 ? 28.760 2.031 -19.140 1.00 79.69 131 ARG A O 1
ATOM 1074 N N . SER A 1 132 ? 29.938 0.793 -20.596 1.00 78.81 132 SER A N 1
ATOM 1075 C CA . SER A 1 132 ? 29.417 -0.507 -20.171 1.00 78.81 132 SER A CA 1
ATOM 1076 C C . SER A 1 132 ? 29.716 -0.767 -18.700 1.00 78.81 132 SER A C 1
ATOM 1078 O O . SER A 1 132 ? 28.829 -1.182 -17.969 1.00 78.81 132 SER A O 1
ATOM 1080 N N . ASN A 1 133 ? 30.924 -0.446 -18.232 1.00 84.69 133 ASN A N 1
ATOM 1081 C CA . ASN A 1 133 ? 31.281 -0.585 -16.823 1.00 84.69 133 ASN A CA 1
ATOM 1082 C C . ASN A 1 133 ? 30.431 0.322 -15.918 1.00 84.69 133 ASN A C 1
ATOM 1084 O O . ASN A 1 133 ? 29.927 -0.132 -14.896 1.00 84.69 133 ASN A O 1
ATOM 1088 N N . ASN A 1 134 ? 30.209 1.577 -16.320 1.00 83.75 134 ASN A N 1
ATOM 1089 C CA . ASN A 1 134 ? 29.343 2.499 -15.579 1.00 83.75 134 ASN A CA 1
ATOM 1090 C C . ASN A 1 134 ? 27.868 2.060 -15.607 1.00 83.75 134 ASN A C 1
ATOM 1092 O O . ASN A 1 134 ? 27.178 2.160 -14.598 1.00 83.75 134 ASN A O 1
ATOM 1096 N N . VAL A 1 135 ? 27.384 1.535 -16.735 1.00 81.06 135 VAL A N 1
ATOM 1097 C CA . VAL A 1 135 ? 26.030 0.977 -16.861 1.00 81.06 135 VAL A CA 1
ATOM 1098 C C . VAL A 1 135 ? 25.877 -0.254 -15.974 1.00 81.06 135 VAL A C 1
ATOM 1100 O O . VAL A 1 135 ? 24.908 -0.338 -15.233 1.00 81.06 135 VAL A O 1
ATOM 1103 N N . VAL A 1 136 ? 26.838 -1.179 -15.985 1.00 83.31 136 VAL A N 1
ATOM 1104 C CA . VAL A 1 136 ? 26.834 -2.362 -15.113 1.00 83.31 136 VAL A CA 1
ATOM 1105 C C . VAL A 1 136 ? 26.866 -1.957 -13.641 1.00 83.31 136 VAL A C 1
ATOM 1107 O O . VAL A 1 136 ? 26.116 -2.529 -12.858 1.00 83.31 136 VAL A O 1
ATOM 1110 N N . ALA A 1 137 ? 27.665 -0.955 -13.264 1.00 83.75 137 ALA A N 1
ATOM 1111 C CA . ALA A 1 137 ? 27.682 -0.429 -11.902 1.00 83.75 137 ALA A CA 1
ATOM 1112 C C . ALA A 1 137 ? 26.311 0.135 -11.494 1.00 83.75 137 ALA A C 1
ATOM 1114 O O . ALA A 1 137 ? 25.789 -0.245 -10.451 1.00 83.75 137 ALA A O 1
ATOM 1115 N N . ASN A 1 138 ? 25.684 0.946 -12.350 1.00 81.44 138 ASN A N 1
ATOM 1116 C CA . ASN A 1 138 ? 24.344 1.488 -12.102 1.00 81.44 138 ASN A CA 1
ATOM 1117 C C . ASN A 1 138 ? 23.265 0.392 -12.037 1.00 81.44 138 ASN A C 1
ATOM 1119 O O . ASN A 1 138 ? 22.347 0.473 -11.225 1.00 81.44 138 ASN A O 1
ATOM 1123 N N . LEU A 1 139 ? 23.369 -0.648 -12.870 1.00 79.94 139 LEU A N 1
ATOM 1124 C CA . LEU A 1 139 ? 22.461 -1.797 -12.838 1.00 79.94 139 LEU A CA 1
ATOM 1125 C C . LEU A 1 139 ? 22.635 -2.624 -11.563 1.00 79.94 139 LEU A C 1
ATOM 1127 O O . LEU A 1 139 ? 21.648 -3.111 -11.023 1.00 79.94 139 LEU A O 1
ATOM 1131 N N . LEU A 1 140 ? 23.868 -2.793 -11.082 1.00 82.56 140 LEU A N 1
ATOM 1132 C CA . LEU A 1 140 ? 24.153 -3.518 -9.846 1.00 82.56 140 LEU A CA 1
ATOM 1133 C C . LEU A 1 140 ? 23.611 -2.762 -8.626 1.00 82.56 140 LEU A C 1
ATOM 1135 O O . LEU A 1 140 ? 23.033 -3.379 -7.733 1.00 82.56 140 LEU A O 1
ATOM 1139 N N . ASP A 1 141 ? 23.751 -1.436 -8.627 1.00 80.50 141 ASP A N 1
ATOM 1140 C CA . ASP A 1 141 ? 23.225 -0.559 -7.579 1.00 80.50 141 ASP A CA 1
ATOM 1141 C C . ASP A 1 141 ? 21.686 -0.601 -7.557 1.00 80.50 141 ASP A C 1
ATOM 1143 O O . ASP A 1 141 ? 21.072 -0.886 -6.526 1.00 80.50 141 ASP A O 1
ATOM 1147 N N . GLY A 1 142 ? 21.051 -0.489 -8.730 1.00 74.75 142 GLY A N 1
ATOM 1148 C CA . GLY A 1 142 ? 19.600 -0.642 -8.875 1.00 74.75 142 GLY A CA 1
ATOM 1149 C C . GLY A 1 142 ? 19.089 -2.055 -8.563 1.00 74.75 142 GLY A C 1
ATOM 1150 O O . GLY A 1 142 ? 17.974 -2.217 -8.067 1.00 74.75 142 GLY A O 1
ATOM 1151 N N . ALA A 1 143 ? 19.894 -3.095 -8.800 1.00 74.19 143 ALA A N 1
ATOM 1152 C CA . ALA A 1 143 ? 19.553 -4.469 -8.434 1.00 74.19 143 ALA A CA 1
ATOM 1153 C C . ALA A 1 143 ? 19.566 -4.677 -6.912 1.00 74.19 143 ALA A C 1
ATOM 1155 O O . ALA A 1 143 ? 18.724 -5.412 -6.396 1.00 74.19 143 ALA A O 1
ATOM 1156 N N . GLY A 1 144 ? 20.481 -4.023 -6.190 1.00 78.38 144 GLY A N 1
ATOM 1157 C CA . GLY A 1 144 ? 20.505 -4.031 -4.727 1.00 78.38 144 GLY A CA 1
ATOM 1158 C C . GLY A 1 144 ? 19.250 -3.396 -4.128 1.00 78.38 144 GLY A C 1
ATOM 1159 O O . GLY A 1 144 ? 18.621 -3.983 -3.246 1.00 78.38 144 GLY A O 1
ATOM 1160 N N . GLU A 1 145 ? 18.840 -2.246 -4.662 1.00 75.00 145 GLU A N 1
ATOM 1161 C CA . GLU A 1 145 ? 17.623 -1.543 -4.244 1.00 75.00 145 GLU A CA 1
ATOM 1162 C C . GLU A 1 145 ? 16.356 -2.355 -4.560 1.00 75.00 145 GLU A C 1
ATOM 1164 O O . GLU A 1 145 ? 15.514 -2.562 -3.685 1.00 75.00 145 GLU A O 1
ATOM 1169 N N . ALA A 1 146 ? 16.264 -2.929 -5.764 1.00 70.81 146 ALA A N 1
ATOM 1170 C CA . ALA A 1 146 ? 15.151 -3.798 -6.143 1.00 70.81 146 ALA A CA 1
ATOM 1171 C C . ALA A 1 146 ? 15.067 -5.063 -5.268 1.00 70.81 146 ALA A C 1
ATOM 1173 O O . ALA A 1 146 ? 13.976 -5.487 -4.889 1.00 70.81 146 ALA A O 1
ATOM 1174 N N . MET A 1 147 ? 16.199 -5.678 -4.904 1.00 72.94 147 MET A N 1
ATOM 1175 C CA . MET A 1 147 ? 16.204 -6.835 -4.000 1.00 72.94 147 MET A CA 1
ATOM 1176 C C . MET A 1 147 ? 15.795 -6.471 -2.571 1.00 72.94 147 MET A C 1
ATOM 1178 O O . MET A 1 147 ? 15.083 -7.252 -1.934 1.00 72.94 147 MET A O 1
ATOM 1182 N N . ALA A 1 148 ? 16.212 -5.304 -2.074 1.00 77.00 148 ALA A N 1
ATOM 1183 C CA . ALA A 1 148 ? 15.772 -4.797 -0.779 1.00 77.00 148 ALA A CA 1
ATOM 1184 C C . ALA A 1 148 ? 14.252 -4.579 -0.767 1.00 77.00 148 ALA A C 1
ATOM 1186 O O . ALA A 1 148 ? 13.577 -5.030 0.158 1.00 77.00 148 ALA A O 1
ATOM 1187 N N . GLU A 1 149 ? 13.701 -4.003 -1.839 1.00 73.31 149 GLU A N 1
ATOM 1188 C CA . GLU A 1 149 ? 12.259 -3.820 -1.999 1.00 73.31 149 GLU A CA 1
ATOM 1189 C C . GLU A 1 149 ? 11.507 -5.163 -2.022 1.00 73.31 149 GLU A C 1
ATOM 1191 O O . GLU A 1 149 ? 10.511 -5.332 -1.320 1.00 73.31 149 GLU A O 1
ATOM 1196 N N . LEU A 1 150 ? 12.008 -6.169 -2.749 1.00 72.31 150 LEU A N 1
ATOM 1197 C CA . LEU A 1 150 ? 11.409 -7.511 -2.783 1.00 72.31 150 LEU A CA 1
ATOM 1198 C C . LEU A 1 150 ? 11.462 -8.227 -1.421 1.00 72.31 150 LEU A C 1
ATOM 1200 O O . LEU A 1 150 ? 10.551 -8.993 -1.083 1.00 72.31 150 LEU A O 1
ATOM 1204 N N . MET A 1 151 ? 12.513 -8.004 -0.627 1.00 75.56 151 MET A N 1
ATOM 1205 C CA . MET A 1 151 ? 12.595 -8.512 0.746 1.00 75.56 151 MET A CA 1
ATOM 1206 C C . MET A 1 151 ? 11.524 -7.883 1.640 1.00 75.56 151 MET A C 1
ATOM 1208 O O . MET A 1 151 ? 10.821 -8.622 2.338 1.00 75.56 151 MET A O 1
ATOM 1212 N N . ASP A 1 152 ? 11.350 -6.566 1.556 1.00 72.31 152 ASP A N 1
ATOM 1213 C CA . ASP A 1 152 ? 10.355 -5.810 2.324 1.00 72.31 152 ASP A CA 1
ATOM 1214 C C . ASP A 1 152 ? 8.922 -6.212 1.922 1.00 72.31 152 ASP A C 1
ATOM 1216 O O . ASP A 1 152 ? 8.069 -6.517 2.764 1.00 72.31 152 ASP A O 1
ATOM 1220 N N . GLN A 1 153 ? 8.679 -6.373 0.616 1.00 61.53 153 GLN A N 1
ATOM 1221 C CA . GLN A 1 153 ? 7.424 -6.900 0.072 1.00 61.53 153 GLN A CA 1
ATOM 1222 C C . GLN A 1 153 ? 7.128 -8.319 0.581 1.00 61.53 153 GLN A C 1
ATOM 1224 O O . GLN A 1 153 ? 5.990 -8.631 0.945 1.00 61.53 153 GLN A O 1
ATOM 1229 N N . ARG A 1 154 ? 8.132 -9.203 0.648 1.00 70.25 154 ARG A N 1
ATOM 1230 C CA . ARG A 1 154 ? 7.966 -10.575 1.157 1.00 70.25 154 ARG A CA 1
ATOM 1231 C C . ARG A 1 154 ? 7.615 -10.597 2.641 1.00 70.25 154 ARG A C 1
ATOM 1233 O O . ARG A 1 154 ? 6.805 -11.430 3.060 1.00 70.25 154 ARG A O 1
ATOM 1240 N N . GLU A 1 155 ? 8.233 -9.741 3.442 1.00 70.69 155 GLU A N 1
ATOM 1241 C CA . GLU A 1 155 ? 7.938 -9.632 4.870 1.00 70.69 155 GLU A CA 1
ATOM 1242 C C . GLU A 1 155 ? 6.508 -9.130 5.097 1.00 70.69 155 GLU A C 1
ATOM 1244 O O . GLU A 1 155 ? 5.739 -9.737 5.855 1.00 70.69 155 GLU A O 1
ATOM 1249 N N . MET A 1 156 ? 6.090 -8.129 4.323 1.00 67.56 156 MET A N 1
ATOM 1250 C CA . MET A 1 156 ? 4.725 -7.626 4.362 1.00 67.56 156 MET A CA 1
ATOM 1251 C C . MET A 1 156 ? 3.686 -8.645 3.867 1.00 67.56 156 MET A C 1
ATOM 1253 O O . MET A 1 156 ? 2.633 -8.801 4.497 1.00 67.56 156 MET A O 1
ATOM 1257 N N . LEU A 1 157 ? 3.954 -9.382 2.785 1.00 60.03 157 LEU A N 1
ATOM 1258 C CA . LEU A 1 157 ? 3.052 -10.424 2.279 1.00 60.03 157 LEU A CA 1
ATOM 1259 C C . LEU A 1 157 ? 2.875 -11.561 3.290 1.00 60.03 157 LEU A C 1
ATOM 1261 O O . LEU A 1 157 ? 1.755 -12.034 3.484 1.00 60.03 157 LEU A O 1
ATOM 1265 N N . LYS A 1 158 ? 3.940 -11.957 3.999 1.00 68.44 158 LYS A N 1
ATOM 1266 C CA . LYS A 1 158 ? 3.849 -12.931 5.101 1.00 68.44 158 LYS A CA 1
ATOM 1267 C C . LYS A 1 158 ? 2.985 -12.414 6.249 1.00 68.44 158 LYS A C 1
ATOM 1269 O O . LYS A 1 158 ? 2.162 -13.165 6.776 1.00 68.44 158 LYS A O 1
ATOM 1274 N N . GLY A 1 159 ? 3.139 -11.143 6.620 1.00 65.31 159 GLY A N 1
ATOM 1275 C CA . GLY A 1 159 ? 2.301 -10.498 7.633 1.00 65.31 159 GLY A CA 1
ATOM 1276 C C . GLY A 1 159 ? 0.833 -10.427 7.209 1.00 65.31 159 GLY A C 1
ATOM 1277 O O . GLY A 1 159 ? -0.063 -10.741 7.991 1.00 65.31 159 GLY A O 1
ATOM 1278 N N . THR A 1 160 ? 0.582 -10.092 5.945 1.00 57.62 160 THR A N 1
ATOM 1279 C CA . THR A 1 160 ? -0.763 -9.956 5.375 1.00 57.62 160 THR A CA 1
ATOM 1280 C C . THR A 1 160 ? -1.454 -11.309 5.223 1.00 57.62 160 THR A C 1
ATOM 1282 O O . THR A 1 160 ? -2.612 -11.432 5.605 1.00 57.62 160 THR A O 1
ATOM 1285 N N . GLN A 1 161 ? -0.761 -12.359 4.769 1.00 56.31 161 GLN A N 1
ATOM 1286 C CA . GLN A 1 161 ? -1.317 -13.717 4.693 1.00 56.31 161 GLN A CA 1
ATOM 1287 C C . GLN A 1 161 ? -1.760 -14.219 6.071 1.00 56.31 161 GLN A C 1
ATOM 1289 O O . GLN A 1 161 ? -2.836 -14.802 6.202 1.00 56.31 161 GLN A O 1
ATOM 1294 N N . ARG A 1 162 ? -0.956 -13.957 7.108 1.00 64.38 162 ARG A N 1
ATOM 1295 C CA . ARG A 1 162 ? -1.292 -14.322 8.487 1.00 64.38 162 ARG A CA 1
ATOM 1296 C C . ARG A 1 162 ? -2.534 -13.574 8.971 1.00 64.38 162 ARG A C 1
ATOM 1298 O O . ARG A 1 162 ? -3.458 -14.200 9.471 1.00 64.38 162 ARG A O 1
ATOM 1305 N N . LYS A 1 163 ? -2.617 -12.271 8.681 1.00 63.31 163 LYS A N 1
ATOM 1306 C CA . LYS A 1 163 ? -3.787 -11.430 8.980 1.00 63.31 163 L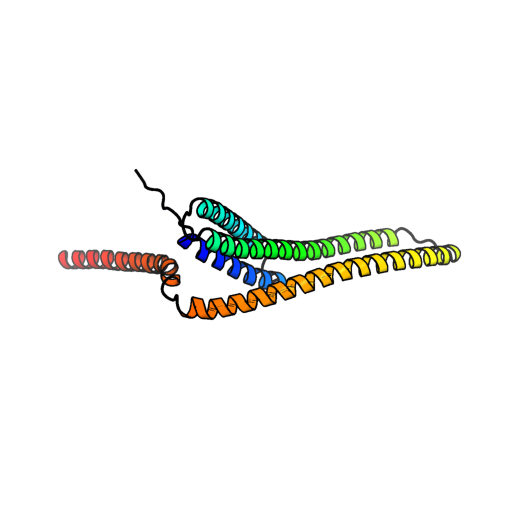YS A CA 1
ATOM 1307 C C . LYS A 1 163 ? -5.040 -11.819 8.193 1.00 63.31 163 LYS A C 1
ATOM 1309 O O . LYS A 1 163 ? -6.133 -11.681 8.726 1.00 63.31 163 LYS A O 1
ATOM 1314 N N . VAL A 1 164 ? -4.909 -12.306 6.956 1.00 55.97 164 VAL A N 1
ATOM 1315 C CA . VAL A 1 164 ? -6.025 -12.851 6.160 1.00 55.97 164 VAL A CA 1
ATOM 1316 C C . VAL A 1 164 ? -6.517 -14.165 6.759 1.00 55.97 164 VAL A C 1
ATOM 1318 O O . VAL A 1 164 ? -7.723 -14.382 6.821 1.00 55.97 164 VAL A O 1
ATOM 1321 N N . LEU A 1 165 ? -5.614 -15.016 7.255 1.00 57.53 165 LEU A N 1
ATOM 1322 C CA . LEU A 1 165 ? -5.988 -16.228 7.984 1.00 57.53 165 LEU A CA 1
ATOM 1323 C C . LEU A 1 165 ? -6.727 -15.888 9.286 1.00 57.53 165 LEU A C 1
ATOM 1325 O O . LEU A 1 165 ? -7.789 -16.449 9.542 1.00 57.53 165 LEU A O 1
ATOM 1329 N N . ASP A 1 166 ? -6.210 -14.917 10.046 1.00 61.81 166 ASP A N 1
ATOM 1330 C CA . ASP A 1 166 ? -6.821 -14.404 11.278 1.00 61.81 166 ASP A CA 1
ATOM 1331 C C . ASP A 1 166 ? -8.165 -13.712 11.000 1.00 61.81 166 ASP A C 1
ATOM 1333 O O . ASP A 1 166 ? -9.097 -13.752 11.804 1.00 61.81 166 ASP A O 1
ATOM 1337 N N . MET A 1 167 ? -8.312 -13.095 9.827 1.00 55.00 167 MET A N 1
ATOM 1338 C CA . MET A 1 167 ? -9.590 -12.608 9.328 1.00 55.00 167 MET A CA 1
ATOM 1339 C C . MET A 1 167 ? -10.509 -13.738 8.893 1.00 55.00 167 MET A C 1
ATOM 1341 O O . MET A 1 167 ? -11.694 -13.604 9.115 1.00 55.00 167 MET A O 1
ATOM 1345 N N . LEU A 1 168 ? -10.048 -14.840 8.308 1.00 52.19 168 LEU A N 1
ATOM 1346 C CA . LEU A 1 168 ? -10.925 -15.969 7.979 1.00 52.19 168 LEU A CA 1
ATOM 1347 C C . LEU A 1 168 ? -11.503 -16.607 9.248 1.00 52.19 168 LEU A C 1
ATOM 1349 O O . LEU A 1 168 ? -12.673 -16.983 9.269 1.00 52.19 168 LEU A O 1
ATOM 1353 N N . THR A 1 169 ? -10.726 -16.661 10.329 1.00 58.75 169 THR A N 1
ATOM 1354 C CA . THR A 1 169 ? -11.200 -17.082 11.655 1.00 58.75 169 THR A CA 1
ATOM 1355 C C . THR A 1 169 ? -12.085 -16.030 12.329 1.00 58.75 169 THR A C 1
ATOM 1357 O O . THR A 1 169 ? -13.084 -16.394 12.945 1.00 58.75 169 THR A O 1
ATOM 1360 N N . THR A 1 170 ? -11.810 -14.729 12.167 1.00 55.72 170 THR A N 1
ATOM 1361 C CA . THR A 1 170 ? -12.625 -13.645 12.767 1.00 55.72 170 THR A CA 1
ATOM 1362 C C . THR A 1 170 ? -13.909 -13.334 11.965 1.00 55.72 170 THR A C 1
ATOM 1364 O O . THR A 1 170 ? -14.974 -13.082 12.529 1.00 55.72 170 THR A O 1
ATOM 1367 N N . LEU A 1 171 ? -13.848 -13.387 10.633 1.00 48.44 171 LEU A N 1
ATOM 1368 C CA . LEU A 1 171 ? -14.953 -13.217 9.676 1.00 48.44 171 LEU A CA 1
ATOM 1369 C C . LEU A 1 171 ? -15.747 -14.513 9.477 1.00 48.44 171 LEU A C 1
ATOM 1371 O O . LEU A 1 171 ? -16.921 -14.439 9.120 1.00 48.44 171 LEU A O 1
ATOM 1375 N N . GLY A 1 172 ? -15.171 -15.678 9.798 1.00 48.97 172 GLY A N 1
ATOM 1376 C CA . GLY A 1 172 ? -15.891 -16.949 9.930 1.00 48.97 172 GLY A CA 1
ATOM 1377 C C . GLY A 1 172 ? -17.002 -16.913 10.987 1.00 48.97 172 GLY A C 1
ATOM 1378 O O . GLY A 1 172 ? -17.893 -17.759 10.964 1.00 48.97 172 GLY A O 1
ATOM 1379 N N . VAL A 1 173 ? -17.011 -15.897 11.863 1.00 46.56 173 VAL A N 1
ATOM 1380 C CA . VAL A 1 173 ? -18.034 -15.722 12.905 1.00 46.56 173 VAL A CA 1
ATOM 1381 C C . VAL A 1 173 ? -18.885 -14.451 12.749 1.00 46.56 173 VAL A C 1
ATOM 1383 O O . VAL A 1 173 ? -20.036 -14.465 13.182 1.00 46.56 173 VAL A O 1
ATOM 1386 N N . SER A 1 174 ? -18.462 -13.381 12.062 1.00 45.66 174 SER A N 1
ATOM 1387 C CA . SER A 1 174 ? -19.333 -12.192 11.913 1.00 45.66 174 SER A CA 1
ATOM 1388 C C . SER A 1 174 ? -20.169 -12.166 10.626 1.00 45.66 174 SER A C 1
ATOM 1390 O O . SER A 1 174 ? -20.189 -11.191 9.875 1.00 45.66 174 SER A O 1
ATOM 1392 N N . LYS A 1 175 ? -20.991 -13.206 10.433 1.00 48.38 175 LYS A N 1
ATOM 1393 C CA . LYS A 1 175 ? -22.154 -13.185 9.517 1.00 48.38 175 LYS A CA 1
ATOM 1394 C C . LYS A 1 175 ? -23.192 -12.098 9.873 1.00 48.38 175 LYS A C 1
ATOM 1396 O O . LYS A 1 175 ? -24.123 -11.870 9.102 1.00 48.38 175 LYS A O 1
ATOM 1401 N N . SER A 1 176 ? -23.069 -11.452 11.037 1.00 51.06 176 SER A N 1
ATOM 1402 C CA . SER A 1 176 ? -24.045 -10.481 11.551 1.00 51.06 176 SER A CA 1
ATOM 1403 C C . SER A 1 176 ? -23.804 -9.048 11.053 1.00 51.06 176 SER A C 1
ATOM 1405 O O . SER A 1 176 ? -24.761 -8.326 10.781 1.00 51.06 176 SER A O 1
ATOM 1407 N N . THR A 1 177 ? -22.550 -8.635 10.828 1.00 53.16 177 THR A N 1
ATOM 1408 C CA . THR A 1 177 ? -22.236 -7.249 10.418 1.00 53.16 177 THR A CA 1
ATOM 1409 C C . THR A 1 177 ? -22.193 -7.032 8.906 1.00 53.16 177 THR A C 1
ATOM 1411 O O . THR A 1 177 ? -22.540 -5.945 8.448 1.00 53.16 177 THR A O 1
ATOM 1414 N N . ILE A 1 178 ? -21.890 -8.059 8.102 1.00 51.88 178 ILE A N 1
ATOM 1415 C CA . ILE A 1 178 ? -21.962 -7.963 6.628 1.00 51.88 178 ILE A CA 1
ATOM 1416 C C . ILE A 1 178 ? -23.409 -7.779 6.135 1.00 51.88 178 ILE A C 1
ATOM 1418 O O . ILE A 1 178 ? -23.662 -7.117 5.130 1.00 51.88 178 ILE A O 1
ATOM 1422 N N . ARG A 1 179 ? -24.381 -8.258 6.921 1.00 50.91 179 ARG A N 1
ATOM 1423 C CA . ARG A 1 179 ? -25.813 -8.130 6.630 1.00 50.91 179 ARG A CA 1
ATOM 1424 C C . ARG A 1 179 ? -26.326 -6.692 6.763 1.00 50.91 179 ARG A C 1
ATOM 1426 O O . ARG A 1 179 ? -27.348 -6.363 6.175 1.00 50.91 179 ARG A O 1
ATOM 1433 N N . ILE A 1 180 ? -25.641 -5.821 7.507 1.00 53.31 180 ILE A N 1
ATOM 1434 C CA . ILE A 1 180 ? -26.076 -4.426 7.713 1.00 53.31 180 ILE A CA 1
ATOM 1435 C C . ILE A 1 180 ? -25.828 -3.575 6.457 1.00 53.31 180 ILE A C 1
ATOM 1437 O O . ILE A 1 180 ? -26.576 -2.633 6.197 1.00 53.31 180 ILE A O 1
ATOM 1441 N N . ILE A 1 181 ? -24.832 -3.940 5.643 1.00 52.38 181 ILE A N 1
ATOM 1442 C CA . ILE A 1 181 ? -24.542 -3.272 4.366 1.00 52.38 181 ILE A CA 1
ATOM 1443 C C . ILE A 1 181 ? -25.444 -3.831 3.253 1.00 52.38 181 ILE A C 1
ATOM 1445 O O . ILE A 1 181 ? -25.993 -3.064 2.469 1.00 52.38 181 ILE A O 1
ATOM 1449 N N . GLU A 1 182 ? -25.696 -5.143 3.241 1.00 51.09 182 GLU A N 1
ATOM 1450 C CA . GLU A 1 182 ? -26.547 -5.803 2.237 1.00 51.09 182 GLU A CA 1
ATOM 1451 C C . GLU A 1 182 ? -28.055 -5.538 2.440 1.00 51.09 182 GLU A C 1
ATOM 1453 O O . GLU A 1 182 ? -28.825 -5.473 1.479 1.00 51.09 182 GLU A O 1
ATOM 1458 N N . ARG A 1 183 ? -28.496 -5.292 3.686 1.00 57.81 183 ARG A N 1
ATOM 1459 C CA . ARG A 1 183 ? -29.907 -5.016 4.013 1.00 57.81 183 ARG A CA 1
ATOM 1460 C C . ARG A 1 183 ? -30.448 -3.767 3.309 1.00 57.81 183 ARG A C 1
ATOM 1462 O O . ARG A 1 183 ? -31.649 -3.714 3.074 1.00 57.81 183 ARG A O 1
ATOM 1469 N N . ARG A 1 184 ? -29.610 -2.793 2.932 1.00 59.47 184 ARG A N 1
ATOM 1470 C CA . ARG A 1 184 ? -30.085 -1.587 2.229 1.00 59.47 184 ARG A CA 1
ATOM 1471 C C . ARG A 1 184 ? -30.642 -1.907 0.836 1.00 59.47 184 ARG A C 1
ATOM 1473 O O . ARG A 1 184 ? -31.723 -1.429 0.525 1.00 59.47 184 ARG A O 1
ATOM 1480 N N . ASN A 1 185 ? -30.003 -2.801 0.079 1.00 56.94 185 ASN A N 1
ATOM 1481 C CA . ASN A 1 185 ? -30.488 -3.203 -1.250 1.00 56.94 185 ASN A CA 1
ATOM 1482 C C . ASN A 1 185 ? -31.681 -4.171 -1.178 1.00 56.94 185 ASN A C 1
ATOM 1484 O O . ASN A 1 185 ? -32.568 -4.131 -2.024 1.00 56.94 185 ASN A O 1
ATOM 1488 N N . VAL A 1 186 ? -31.742 -5.029 -0.153 1.00 61.84 186 VAL A N 1
ATOM 1489 C CA . VAL A 1 186 ? -32.881 -5.948 0.034 1.00 61.84 186 VAL A CA 1
ATOM 1490 C C . VAL A 1 186 ? -34.133 -5.204 0.501 1.00 61.84 186 VAL A C 1
ATOM 1492 O O . VAL A 1 186 ? -35.229 -5.523 0.050 1.00 61.84 186 VAL A O 1
ATOM 1495 N N . VAL A 1 187 ? -33.988 -4.211 1.385 1.00 66.62 187 VAL A N 1
ATOM 1496 C CA . VAL A 1 187 ? -35.113 -3.377 1.835 1.00 66.62 187 VAL A CA 1
ATOM 1497 C C . VAL A 1 187 ? -35.634 -2.511 0.692 1.00 66.62 187 VAL A C 1
ATOM 1499 O O . VAL A 1 187 ? -36.845 -2.442 0.522 1.00 66.62 187 VAL A O 1
ATOM 1502 N N . ASP A 1 188 ? -34.753 -1.925 -0.122 1.00 65.50 188 ASP A N 1
ATOM 1503 C CA . ASP A 1 188 ? -35.164 -1.136 -1.289 1.00 65.50 188 ASP A CA 1
ATOM 1504 C C . ASP A 1 188 ? -35.942 -1.996 -2.302 1.00 65.50 188 ASP A C 1
ATOM 1506 O O . ASP A 1 188 ? -37.068 -1.666 -2.675 1.00 65.50 188 ASP A O 1
ATOM 1510 N N . ASN A 1 189 ? -35.441 -3.199 -2.609 1.00 71.75 189 ASN A N 1
ATOM 1511 C CA . ASN A 1 189 ? -36.169 -4.166 -3.433 1.00 71.75 189 ASN A CA 1
ATOM 1512 C C . ASN A 1 189 ? -37.517 -4.572 -2.810 1.00 71.75 189 ASN A C 1
ATOM 1514 O O . ASN A 1 189 ? -38.533 -4.601 -3.502 1.00 71.75 189 ASN A O 1
ATOM 1518 N N . ALA A 1 190 ? -37.565 -4.866 -1.509 1.00 76.19 190 ALA A N 1
ATOM 1519 C CA . ALA A 1 190 ? -38.804 -5.260 -0.836 1.00 76.19 190 ALA A CA 1
ATOM 1520 C C . ALA A 1 190 ? -39.862 -4.142 -0.837 1.00 76.19 190 ALA A C 1
ATOM 1522 O O . ALA A 1 190 ? -41.051 -4.431 -0.982 1.00 76.19 190 ALA A O 1
ATOM 1523 N N . ILE A 1 191 ? -39.447 -2.877 -0.719 1.00 82.00 191 ILE A N 1
ATOM 1524 C CA . ILE A 1 191 ? -40.343 -1.715 -0.795 1.00 82.00 191 ILE A CA 1
ATOM 1525 C C . ILE A 1 191 ? -40.904 -1.560 -2.213 1.00 82.00 191 ILE A C 1
ATOM 1527 O O . ILE A 1 191 ? -42.108 -1.348 -2.361 1.00 82.00 191 ILE A O 1
ATOM 1531 N N . VAL A 1 192 ? -40.079 -1.731 -3.251 1.00 84.56 192 VAL A N 1
ATOM 1532 C CA . VAL A 1 192 ? -40.522 -1.655 -4.654 1.00 84.56 192 VAL A CA 1
ATOM 1533 C C . VAL A 1 192 ? -41.540 -2.753 -4.977 1.00 84.56 192 VAL A C 1
ATOM 1535 O O . VAL A 1 192 ? -42.627 -2.459 -5.478 1.00 84.56 192 VAL A O 1
ATOM 1538 N N . TRP A 1 193 ? -41.243 -4.011 -4.633 1.00 84.81 193 TRP A N 1
ATOM 1539 C CA . TRP A 1 193 ? -42.163 -5.131 -4.874 1.00 84.81 193 TRP A CA 1
ATOM 1540 C C . TRP A 1 193 ? -43.450 -5.018 -4.043 1.00 84.81 193 TRP A C 1
ATOM 1542 O O . TRP A 1 193 ? -44.539 -5.288 -4.554 1.00 84.81 193 TRP A O 1
ATOM 1552 N N . GLY A 1 194 ? -43.350 -4.562 -2.790 1.00 89.88 194 GLY A N 1
ATOM 1553 C CA . GLY A 1 194 ? -44.506 -4.306 -1.928 1.00 89.88 194 GLY A CA 1
ATOM 1554 C C . GLY A 1 194 ? -45.413 -3.193 -2.463 1.00 89.88 194 GLY A C 1
ATOM 1555 O O . GLY A 1 194 ? -46.631 -3.366 -2.521 1.00 89.88 194 GLY A O 1
ATOM 1556 N N . GLY A 1 195 ? -44.830 -2.081 -2.922 1.00 87.94 195 GLY A N 1
ATOM 1557 C CA . GLY A 1 195 ? -45.564 -0.974 -3.538 1.00 87.94 195 GLY A CA 1
ATOM 1558 C C . GLY A 1 195 ? -46.270 -1.385 -4.830 1.00 87.94 195 GLY A C 1
ATOM 1559 O O . GLY A 1 195 ? -47.446 -1.070 -5.017 1.00 87.94 195 GLY A O 1
ATOM 1560 N N . MET A 1 196 ? -45.596 -2.160 -5.687 1.00 89.38 196 MET A N 1
ATOM 1561 C CA . MET A 1 196 ? -46.173 -2.644 -6.945 1.00 89.38 196 MET A CA 1
ATOM 1562 C C . MET A 1 196 ? -47.370 -3.577 -6.709 1.00 89.38 196 MET A C 1
ATOM 1564 O O . MET A 1 196 ? -48.395 -3.452 -7.384 1.00 89.38 196 MET A O 1
ATOM 1568 N N . GLY A 1 197 ? -47.295 -4.462 -5.710 1.00 91.31 197 GLY A N 1
ATOM 1569 C CA . GLY A 1 197 ? -48.416 -5.326 -5.330 1.00 91.31 197 GLY A CA 1
ATOM 1570 C C . GLY A 1 197 ? -49.597 -4.547 -4.746 1.00 91.31 197 GLY A C 1
ATOM 1571 O O . GLY A 1 197 ? -50.743 -4.796 -5.120 1.00 91.31 197 GLY A O 1
ATOM 1572 N N . PHE A 1 198 ? -49.329 -3.567 -3.880 1.00 92.94 198 PHE A N 1
ATOM 1573 C CA . PHE A 1 198 ? -50.367 -2.758 -3.239 1.00 92.94 198 PHE A CA 1
ATOM 1574 C C . PHE A 1 198 ? -51.179 -1.938 -4.249 1.00 92.94 198 PHE A C 1
ATOM 1576 O O . PHE A 1 198 ? -52.409 -1.977 -4.229 1.00 92.94 198 PHE A O 1
ATOM 1583 N N . VAL A 1 199 ? -50.508 -1.249 -5.177 1.00 90.62 199 VAL A N 1
ATOM 1584 C CA . VAL A 1 199 ? -51.184 -0.474 -6.232 1.00 90.62 199 VAL A CA 1
ATOM 1585 C C . VAL A 1 199 ? -52.024 -1.391 -7.125 1.00 90.62 199 VAL A C 1
ATOM 1587 O O . VAL A 1 199 ? -53.185 -1.086 -7.404 1.00 90.62 199 VAL A O 1
ATOM 1590 N N . THR A 1 200 ? -51.478 -2.547 -7.513 1.00 89.75 200 THR A N 1
ATOM 1591 C CA . THR A 1 200 ? -52.195 -3.536 -8.335 1.00 89.75 200 THR A CA 1
ATOM 1592 C C . THR A 1 200 ? -53.445 -4.074 -7.629 1.00 89.75 200 THR A C 1
ATOM 1594 O O . THR A 1 200 ? -54.511 -4.163 -8.240 1.00 89.75 200 THR A O 1
ATOM 1597 N N . LEU A 1 201 ? -53.357 -4.379 -6.330 1.00 91.56 201 LEU A N 1
ATOM 1598 C CA . LEU A 1 201 ? -54.489 -4.850 -5.527 1.00 91.56 201 LEU A CA 1
ATOM 1599 C C . LEU A 1 201 ? -55.584 -3.781 -5.401 1.00 91.56 201 LEU A C 1
ATOM 1601 O O . LEU A 1 201 ? -56.763 -4.094 -5.561 1.00 91.56 201 LEU A O 1
ATOM 1605 N N . CYS A 1 202 ? -55.209 -2.525 -5.153 1.00 90.50 202 CYS A N 1
ATOM 1606 C CA . CYS A 1 202 ? -56.155 -1.411 -5.071 1.00 90.50 202 CYS A CA 1
ATOM 1607 C C . CYS A 1 202 ? -56.937 -1.227 -6.380 1.00 90.50 202 CYS A C 1
ATOM 1609 O O . CYS A 1 202 ? -58.159 -1.091 -6.346 1.00 90.50 202 CYS A O 1
ATOM 1611 N N . LEU A 1 203 ? -56.264 -1.290 -7.534 1.00 88.56 203 LEU A N 1
ATOM 1612 C CA . LEU A 1 203 ? -56.925 -1.223 -8.843 1.00 88.56 203 LEU A CA 1
ATOM 1613 C C . LEU A 1 203 ? -57.867 -2.410 -9.079 1.00 88.56 203 LEU A C 1
ATOM 1615 O O . LEU A 1 203 ? -58.984 -2.216 -9.558 1.00 88.56 203 LEU A O 1
ATOM 1619 N N . TYR A 1 204 ? -57.455 -3.625 -8.708 1.00 92.56 204 TYR A N 1
ATOM 1620 C CA . TYR A 1 204 ? -58.301 -4.815 -8.822 1.00 92.56 204 TYR A CA 1
ATOM 1621 C C . TYR A 1 204 ? -59.573 -4.709 -7.969 1.00 92.56 204 TYR A C 1
ATOM 1623 O O . TYR A 1 204 ? -60.670 -4.998 -8.451 1.00 92.56 204 TYR A O 1
ATOM 1631 N N . LEU A 1 205 ? -59.446 -4.264 -6.715 1.00 91.19 205 LEU A N 1
ATOM 1632 C CA . LEU A 1 205 ? -60.588 -4.086 -5.819 1.00 91.19 205 LEU A CA 1
ATOM 1633 C C . LEU A 1 205 ? -61.549 -3.014 -6.335 1.00 91.19 205 LEU A C 1
ATOM 1635 O O . LEU A 1 205 ? -62.754 -3.242 -6.322 1.00 91.19 205 LEU A O 1
ATOM 1639 N N . LEU A 1 206 ? -61.036 -1.891 -6.846 1.00 88.94 206 LEU A N 1
ATOM 1640 C CA . LEU A 1 206 ? -61.864 -0.853 -7.465 1.00 88.94 206 LEU A CA 1
ATOM 1641 C C . LEU A 1 206 ? -62.593 -1.365 -8.709 1.00 88.94 206 LEU A C 1
ATOM 1643 O O . LEU A 1 206 ? -63.791 -1.131 -8.852 1.00 88.94 206 LEU A O 1
ATOM 1647 N N . TRP A 1 207 ? -61.910 -2.109 -9.581 1.00 91.06 207 TRP A N 1
ATOM 1648 C CA . TRP A 1 207 ? -62.536 -2.703 -10.762 1.00 91.06 207 TRP A CA 1
ATOM 1649 C C . TRP A 1 207 ? -63.645 -3.692 -10.388 1.00 91.06 207 TRP A C 1
ATOM 1651 O O . TRP A 1 207 ? -64.720 -3.656 -10.981 1.00 91.06 207 TRP A O 1
ATOM 1661 N N . ARG A 1 208 ? -63.430 -4.522 -9.359 1.00 87.81 208 ARG A N 1
ATOM 1662 C CA . ARG A 1 208 ? -64.452 -5.444 -8.842 1.00 87.81 208 ARG A CA 1
ATOM 1663 C C . ARG A 1 208 ? -65.609 -4.741 -8.130 1.00 87.81 208 ARG A C 1
ATOM 1665 O O . ARG A 1 208 ? -66.674 -5.325 -8.011 1.00 87.81 208 ARG A O 1
ATOM 1672 N N . TRP A 1 209 ? -65.407 -3.531 -7.625 1.00 87.81 209 TRP A N 1
ATOM 1673 C CA . TRP A 1 209 ? -66.477 -2.764 -6.990 1.00 87.81 209 TRP A CA 1
ATOM 1674 C C . TRP A 1 209 ? -67.328 -1.997 -8.011 1.00 87.81 209 TRP A C 1
ATOM 1676 O O . TRP A 1 209 ? -68.512 -1.774 -7.790 1.00 87.81 209 TRP A O 1
ATOM 1686 N N . VAL A 1 210 ? -66.725 -1.607 -9.138 1.00 85.25 210 VAL A N 1
ATOM 1687 C CA . VAL A 1 210 ? -67.397 -0.921 -10.255 1.00 85.25 210 VAL A CA 1
ATOM 1688 C C . VAL A 1 210 ? -68.119 -1.894 -11.204 1.00 85.25 210 VAL A C 1
ATOM 1690 O O . VAL A 1 210 ? -69.039 -1.478 -11.908 1.00 85.25 210 VAL A O 1
ATOM 1693 N N . ARG A 1 211 ? -67.711 -3.168 -11.247 1.00 61.66 211 ARG A N 1
ATOM 1694 C CA . ARG A 1 211 ? -68.306 -4.234 -12.070 1.00 61.66 211 ARG A CA 1
ATOM 1695 C C . ARG A 1 211 ? -69.293 -5.081 -11.273 1.00 61.66 211 ARG A C 1
ATOM 1697 O O . ARG A 1 211 ? -70.409 -5.284 -11.796 1.00 61.66 211 ARG A O 1
#

InterPro domains:
  IPR027027 GOSR2/Membrin/Bos1 [PIRSF028865] (11-211)
  IPR060290 BOS1/GOSR2/MEM11, N-terminal domain [PF27021] (11-109)

Organism: NCBI:txid236787

Radius of gyration: 29.65 Å; chains: 1; bounding box: 109×37×68 Å